Protein A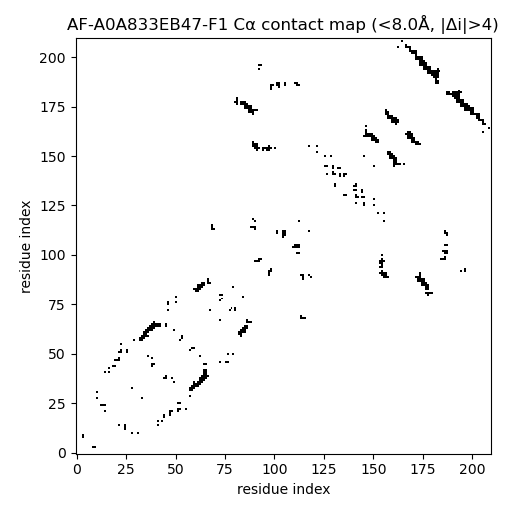F-A0A833EB47-F1 (afdb_monomer)

Organism: Caldiarchaeum subterraneum (NCBI:txid311458)

Nearest PDB structures (foldseek):
  8wch-assembly2_B  TM=8.244E-01  e=6.332E-05  Candidatus Pelagibacter ubique HTCC1062
  3eaf-assembly1_A  TM=7.063E-01  e=2.129E-04  Aeropyrum pernix
  4evr-assembly1_A  TM=7.220E-01  e=1.050E-03  Rhodopseudomonas palustris CGA009
  7rz4-assembly1_A  TM=6.713E-01  e=9.241E-04  Rattus norvegicus

Secondary structure (DSSP, 8-state):
--PPPTT---------TT----HHHHHHTGGG--SEEE-TT-GGGTTHHHHHHHHTT---SEEE-SS--HHHHHHHHGGGGGGTEEEEESB-TTSHHHHHHHHHHHHHHSS---HHHHHHHHHHHHHHHHHHHHT---HHHHHHHHHT-EE--TTBSS-EEB-TTS-BSS--PEEEEEEESPPSSTTSTT-SEEEEEEEEPPPPPPP---

Structure (mmCIF, N/CA/C/O backbone):
data_AF-A0A833EB47-F1
#
_entry.id   AF-A0A833EB47-F1
#
loop_
_atom_site.group_PDB
_atom_site.id
_atom_site.type_symbol
_atom_site.label_atom_id
_atom_site.label_alt_id
_atom_site.label_comp_id
_atom_site.label_asym_id
_atom_site.label_entity_id
_atom_site.label_seq_id
_atom_site.pdbx_PDB_ins_code
_atom_site.Cartn_x
_atom_site.Cartn_y
_atom_site.Cartn_z
_atom_site.occupancy
_atom_site.B_iso_or_equiv
_atom_site.auth_seq_id
_atom_site.auth_comp_id
_atom_site.auth_asym_id
_atom_site.auth_atom_id
_atom_site.pdbx_PDB_model_num
ATOM 1 N N . TYR A 1 1 ? -13.655 -13.312 -3.856 1.00 52.47 1 TYR A N 1
ATOM 2 C CA . TYR A 1 1 ? -14.361 -13.840 -2.671 1.00 52.47 1 TYR A CA 1
ATOM 3 C C . TYR A 1 1 ? -13.427 -13.768 -1.475 1.00 52.47 1 TYR A C 1
ATOM 5 O O . TYR A 1 1 ? -12.257 -14.082 -1.645 1.00 52.47 1 TYR A O 1
ATOM 13 N N . ILE A 1 2 ? -13.900 -13.328 -0.305 1.00 64.81 2 ILE A N 1
ATOM 14 C CA . ILE A 1 2 ? -13.125 -13.466 0.938 1.00 64.81 2 ILE A CA 1
ATOM 15 C C . ILE A 1 2 ? -13.306 -14.913 1.389 1.00 64.81 2 ILE A C 1
ATOM 17 O O . ILE A 1 2 ? -14.433 -15.327 1.653 1.00 64.81 2 ILE A O 1
ATOM 21 N N . ILE A 1 3 ? -12.222 -15.683 1.416 1.00 69.06 3 ILE A N 1
ATOM 22 C CA . ILE A 1 3 ? -12.228 -17.043 1.957 1.00 69.06 3 ILE A CA 1
ATOM 23 C C . ILE A 1 3 ? -12.015 -16.906 3.470 1.00 69.06 3 ILE A C 1
ATOM 25 O O . ILE A 1 3 ? -10.973 -16.379 3.867 1.00 69.06 3 ILE A O 1
ATOM 29 N N . PRO A 1 4 ? -12.980 -17.306 4.318 1.00 74.75 4 PRO A N 1
ATOM 30 C CA . PRO A 1 4 ? -12.817 -17.220 5.762 1.00 74.75 4 PRO A CA 1
ATOM 31 C C . PRO A 1 4 ? -11.639 -18.078 6.222 1.00 74.75 4 PRO A C 1
ATOM 33 O O . PRO A 1 4 ? -11.464 -19.209 5.766 1.00 74.75 4 PRO A O 1
ATOM 36 N N . ILE A 1 5 ? -10.839 -17.533 7.132 1.00 84.75 5 ILE A N 1
ATOM 37 C CA . ILE A 1 5 ? -9.773 -18.273 7.808 1.00 84.75 5 ILE A CA 1
ATOM 38 C C . ILE A 1 5 ? -10.408 -19.049 8.967 1.00 84.75 5 ILE A C 1
ATOM 40 O O . ILE A 1 5 ? -11.384 -18.592 9.566 1.00 84.75 5 ILE A O 1
ATOM 44 N N . GLU A 1 6 ? -9.871 -20.224 9.293 1.00 88.12 6 GLU A N 1
ATOM 45 C CA . GLU A 1 6 ? -10.328 -20.998 10.447 1.00 88.12 6 GLU A CA 1
ATOM 46 C C . GLU A 1 6 ? -10.310 -20.145 11.727 1.00 88.12 6 GLU A C 1
ATOM 48 O O . GLU A 1 6 ? -9.352 -19.424 12.003 1.00 88.12 6 GLU A O 1
ATOM 53 N N . GLY A 1 7 ? -11.401 -20.200 12.495 1.00 88.56 7 GLY A N 1
ATOM 54 C CA . GLY A 1 7 ? -11.563 -19.409 13.718 1.00 88.56 7 GLY A CA 1
ATOM 55 C C . GLY A 1 7 ? -11.947 -17.939 13.502 1.00 88.56 7 GLY A C 1
ATOM 56 O O . GLY A 1 7 ? -12.181 -17.245 14.488 1.00 88.56 7 GLY A O 1
ATOM 57 N N . VAL A 1 8 ? -12.069 -17.464 12.256 1.00 91.19 8 VAL A N 1
ATOM 58 C CA . VAL A 1 8 ? -12.493 -16.091 11.941 1.00 91.19 8 VAL A CA 1
ATOM 59 C C . VAL A 1 8 ? -13.932 -16.085 11.434 1.00 91.19 8 VAL A C 1
ATOM 61 O O . VAL A 1 8 ? -14.253 -16.674 10.402 1.00 91.19 8 VAL A O 1
ATOM 64 N N . GLN A 1 9 ? -14.810 -15.379 12.147 1.00 92.25 9 GLN A N 1
ATOM 65 C CA . GLN A 1 9 ? -16.164 -15.106 11.672 1.00 92.25 9 GLN A CA 1
ATOM 66 C C . GLN A 1 9 ? -16.149 -13.918 10.711 1.00 92.25 9 GLN A C 1
ATOM 68 O O . GLN A 1 9 ? -15.550 -12.883 10.994 1.00 92.25 9 GLN A O 1
ATOM 73 N N . VAL A 1 10 ? -16.818 -14.072 9.569 1.00 92.62 10 VAL A N 1
ATOM 74 C CA . VAL A 1 10 ? -16.888 -13.045 8.527 1.00 92.62 10 VAL A CA 1
ATOM 75 C C . VAL A 1 10 ? -18.350 -12.764 8.209 1.00 92.62 10 VAL A C 1
ATOM 77 O O . VAL A 1 10 ? -19.106 -13.680 7.890 1.00 92.62 10 VAL A O 1
ATOM 80 N N . GLN A 1 11 ? -18.727 -11.488 8.240 1.00 93.56 11 GLN A N 1
ATOM 81 C CA . GLN A 1 11 ? -19.990 -10.990 7.705 1.00 93.56 11 GLN A CA 1
ATOM 82 C C . GLN A 1 11 ? -19.690 -9.894 6.687 1.00 93.56 11 GLN A C 1
ATOM 84 O O . GLN A 1 11 ? -18.796 -9.073 6.890 1.00 93.56 11 GLN A O 1
ATOM 89 N N . ILE A 1 12 ? -20.428 -9.899 5.579 1.00 93.25 12 ILE A N 1
ATOM 90 C CA . ILE A 1 12 ? -20.253 -8.945 4.485 1.00 93.25 12 ILE A CA 1
ATOM 91 C C . ILE A 1 12 ? -21.553 -8.171 4.316 1.00 93.25 12 ILE A C 1
ATOM 93 O O . ILE A 1 12 ? -22.609 -8.761 4.102 1.00 93.25 12 ILE A O 1
ATOM 97 N N . GLU A 1 13 ? -21.451 -6.848 4.348 1.00 94.56 13 GLU A N 1
ATOM 98 C CA . GLU A 1 13 ? -22.531 -5.935 3.988 1.00 94.56 13 GLU A CA 1
ATOM 99 C C . GLU A 1 13 ? -22.112 -5.128 2.760 1.00 94.56 13 GLU A C 1
ATOM 101 O O . GLU A 1 13 ? -20.984 -4.639 2.677 1.00 94.56 13 GLU A O 1
ATOM 106 N N . VAL A 1 14 ? -23.023 -4.988 1.798 1.00 93.31 14 VAL A N 1
ATOM 107 C CA . VAL A 1 14 ? -22.757 -4.285 0.538 1.00 93.31 14 VAL A CA 1
ATOM 108 C C . VAL A 1 14 ? -23.593 -3.018 0.486 1.00 93.31 14 VAL A C 1
ATOM 110 O O . VAL A 1 14 ? -24.822 -3.076 0.458 1.00 93.31 14 VAL A O 1
ATOM 113 N N . ALA A 1 15 ? -22.915 -1.875 0.437 1.00 92.81 15 ALA A N 1
ATOM 114 C CA . ALA A 1 15 ? -23.533 -0.572 0.244 1.00 92.81 15 ALA A CA 1
ATOM 115 C C . ALA A 1 15 ? -23.427 -0.133 -1.233 1.00 92.81 15 ALA A C 1
ATOM 117 O O . ALA A 1 15 ? -22.383 -0.341 -1.856 1.00 92.81 15 ALA A O 1
ATOM 118 N N . PRO A 1 16 ? -24.469 0.490 -1.820 1.00 93.38 16 PRO A N 1
ATOM 119 C CA . PRO A 1 16 ? -24.372 1.130 -3.131 1.00 93.38 16 PRO A CA 1
ATOM 120 C C . PRO A 1 16 ? -23.294 2.218 -3.161 1.00 93.38 16 PRO A C 1
ATOM 122 O O . PRO A 1 16 ? -23.164 2.956 -2.193 1.00 93.38 16 PRO A O 1
ATOM 125 N N . LEU A 1 17 ? -22.629 2.422 -4.304 1.00 88.62 17 LEU A N 1
ATOM 126 C CA . LEU A 1 17 ? -21.521 3.389 -4.454 1.00 88.62 17 LEU A CA 1
ATOM 127 C C . LEU A 1 17 ? -21.833 4.827 -4.002 1.00 88.62 17 LEU A C 1
ATOM 129 O O . LEU A 1 17 ? -20.932 5.559 -3.608 1.00 88.62 17 LEU A O 1
ATOM 133 N N . ARG A 1 18 ? -23.101 5.250 -4.096 1.00 91.88 18 ARG A N 1
ATOM 134 C CA . ARG A 1 18 ? -23.566 6.591 -3.694 1.00 91.88 18 ARG A CA 1
ATOM 135 C C . ARG A 1 18 ? -23.946 6.683 -2.211 1.00 91.88 18 ARG A C 1
ATOM 137 O O . ARG A 1 18 ? -24.553 7.667 -1.804 1.00 91.88 18 ARG A O 1
ATOM 144 N N . THR A 1 19 ? -23.677 5.643 -1.427 1.00 94.31 19 THR A N 1
ATOM 145 C CA . THR A 1 19 ? -23.987 5.634 0.002 1.00 94.31 19 THR A CA 1
ATOM 146 C C . THR A 1 19 ? -23.071 6.605 0.725 1.00 94.31 19 THR A C 1
ATOM 148 O O . THR A 1 19 ? -21.850 6.496 0.643 1.00 94.31 19 THR A O 1
ATOM 151 N N . ASP A 1 20 ? -23.679 7.531 1.460 1.00 91.75 20 ASP A N 1
ATOM 152 C CA . ASP A 1 20 ? -22.974 8.502 2.297 1.00 91.75 20 ASP A CA 1
ATOM 153 C C . ASP A 1 20 ? -23.200 8.283 3.799 1.00 91.75 20 ASP A C 1
ATOM 155 O O . ASP A 1 20 ? -22.410 8.769 4.609 1.00 91.75 20 ASP A O 1
ATOM 159 N N . ASP A 1 21 ? -24.243 7.533 4.163 1.00 95.31 21 ASP A N 1
ATOM 160 C CA . ASP A 1 21 ? -24.527 7.077 5.522 1.00 95.31 21 ASP A CA 1
ATOM 161 C C . ASP A 1 21 ? -24.471 5.546 5.576 1.00 95.31 21 ASP A C 1
ATOM 163 O O . ASP A 1 21 ? -25.297 4.850 4.979 1.00 95.31 21 ASP A O 1
ATOM 167 N N . PHE A 1 22 ? -23.475 5.024 6.287 1.00 97.06 22 PHE A N 1
ATOM 168 C CA . PHE A 1 22 ? -23.223 3.596 6.448 1.00 97.06 22 PHE A CA 1
ATOM 169 C C . PHE A 1 22 ? -23.813 3.040 7.748 1.00 97.06 22 PHE A C 1
ATOM 171 O O . PHE A 1 22 ? -23.778 1.825 7.955 1.00 97.06 22 PHE A O 1
ATOM 178 N N . THR A 1 23 ? -24.419 3.885 8.590 1.00 97.19 23 THR A N 1
ATOM 179 C CA . THR A 1 23 ? -25.048 3.499 9.862 1.00 97.19 23 THR A CA 1
ATOM 180 C C . THR A 1 23 ? -25.983 2.286 9.730 1.00 97.19 23 THR A C 1
ATOM 182 O O . THR A 1 23 ? -25.875 1.375 10.554 1.00 97.19 23 THR A O 1
ATOM 185 N N . PRO A 1 24 ? -26.867 2.181 8.710 1.00 97.38 24 PRO A N 1
ATOM 186 C CA . PRO A 1 24 ? -27.755 1.022 8.577 1.00 97.38 24 PRO A CA 1
ATOM 187 C C . PRO A 1 24 ? -27.019 -0.297 8.315 1.00 97.38 24 PRO A C 1
ATOM 189 O O . PRO A 1 24 ? -27.489 -1.348 8.742 1.00 97.38 24 PRO A O 1
ATOM 192 N N . TYR A 1 25 ? -25.880 -0.251 7.623 1.00 96.94 25 TYR A N 1
ATOM 193 C CA . TYR A 1 25 ? -25.054 -1.427 7.339 1.00 96.94 25 TYR A CA 1
ATOM 194 C C . TYR A 1 25 ? -24.232 -1.807 8.567 1.00 96.94 25 TYR A C 1
ATOM 196 O O . TYR A 1 25 ? -24.214 -2.969 8.958 1.00 96.94 25 TYR A O 1
ATOM 204 N N . LEU A 1 26 ? -23.637 -0.815 9.235 1.00 97.31 26 LEU A N 1
ATOM 205 C CA . LEU A 1 26 ? -22.881 -1.015 10.468 1.00 97.31 26 LEU A CA 1
ATOM 206 C C . LEU A 1 26 ? -23.752 -1.623 11.572 1.00 97.31 26 LEU A C 1
ATOM 208 O O . LEU A 1 26 ? -23.331 -2.576 12.213 1.00 97.31 26 LEU A O 1
ATOM 212 N N . ARG A 1 27 ? -25.002 -1.176 11.743 1.00 97.38 27 ARG A N 1
ATOM 213 C CA . ARG A 1 27 ? -25.922 -1.767 12.736 1.00 97.38 27 ARG A CA 1
ATOM 214 C C . ARG A 1 27 ? -26.163 -3.264 12.538 1.00 97.38 27 ARG A C 1
ATOM 216 O O . ARG A 1 27 ? -26.339 -3.972 13.520 1.00 97.38 27 ARG A O 1
ATOM 223 N N . LYS A 1 28 ? -26.130 -3.766 11.301 1.00 97.31 28 LYS A N 1
ATOM 224 C CA . LYS A 1 28 ? -26.256 -5.210 11.031 1.00 97.31 28 LYS A CA 1
ATOM 225 C C . LYS A 1 28 ? -25.014 -6.006 11.427 1.00 97.31 28 LYS A C 1
ATOM 227 O O . LYS A 1 28 ? -25.107 -7.217 11.583 1.00 97.31 28 LYS A O 1
ATOM 232 N N . LEU A 1 29 ? -23.869 -5.339 11.567 1.00 96.44 29 LEU A N 1
ATOM 233 C CA . LEU A 1 29 ? -22.618 -5.927 12.042 1.00 96.44 29 LEU A CA 1
ATOM 234 C C . LEU A 1 29 ? -22.494 -5.860 13.570 1.00 96.44 29 LEU A C 1
ATOM 236 O O . LEU A 1 29 ? -21.539 -6.391 14.121 1.00 96.44 29 LEU A O 1
ATOM 240 N N . GLN A 1 30 ? -23.407 -5.186 14.273 1.00 93.81 30 GLN A N 1
ATOM 241 C CA . GLN A 1 30 ? -23.230 -4.888 15.694 1.00 93.81 30 GLN A CA 1
ATOM 242 C C . GLN A 1 30 ? -23.249 -6.153 16.563 1.00 93.81 30 GLN A C 1
ATOM 244 O O . GLN A 1 30 ? -22.422 -6.280 17.462 1.00 93.81 30 GLN A O 1
ATOM 249 N N . ASP A 1 31 ? -24.110 -7.118 16.232 1.00 94.06 31 ASP A N 1
ATOM 250 C CA . ASP A 1 31 ? -24.197 -8.405 16.936 1.00 94.06 31 ASP A CA 1
ATOM 251 C C . ASP A 1 31 ? -22.946 -9.275 16.738 1.00 94.06 31 ASP A C 1
ATOM 253 O O . ASP A 1 31 ? -22.619 -10.088 17.601 1.00 94.06 31 ASP A O 1
ATOM 257 N N . LEU A 1 32 ? -22.217 -9.083 15.630 1.00 95.31 32 LEU A N 1
ATOM 258 C CA . LEU A 1 32 ? -20.930 -9.740 15.392 1.00 95.31 32 LEU A CA 1
ATOM 259 C C . LEU A 1 32 ? -19.837 -9.205 16.331 1.00 95.31 32 LEU A C 1
ATOM 261 O O . LEU A 1 32 ? -18.858 -9.906 16.574 1.00 95.31 32 LEU A O 1
ATOM 265 N N . ASN A 1 33 ? -19.991 -7.977 16.849 1.00 94.00 33 ASN A N 1
ATOM 266 C CA . ASN A 1 33 ? -18.973 -7.258 17.618 1.00 94.00 33 ASN A CA 1
ATOM 267 C C . ASN A 1 33 ? -17.580 -7.332 16.947 1.00 94.00 33 ASN A C 1
ATOM 269 O O . ASN A 1 33 ? -16.641 -7.893 17.519 1.00 94.00 33 ASN A O 1
ATOM 273 N N . PRO A 1 34 ? -17.439 -6.838 15.701 1.00 95.31 34 PRO A N 1
ATOM 274 C CA . PRO A 1 34 ? -16.251 -7.094 14.906 1.00 95.31 34 PRO A CA 1
ATOM 275 C C . PRO A 1 34 ? -15.031 -6.394 15.501 1.00 95.31 34 PRO A C 1
ATOM 277 O O . PRO A 1 34 ? -15.068 -5.217 15.850 1.00 95.31 34 PRO A O 1
ATOM 280 N N . GLU A 1 35 ? -13.917 -7.117 15.546 1.00 94.31 35 GLU A N 1
ATOM 281 C CA . GLU A 1 35 ? -12.621 -6.569 15.955 1.00 94.31 35 GLU A CA 1
ATOM 282 C C . GLU A 1 35 ? -11.907 -5.862 14.796 1.00 94.31 35 GLU A C 1
ATOM 284 O O . GLU A 1 35 ? -11.009 -5.053 15.022 1.00 94.31 35 GLU A O 1
ATOM 289 N N . PHE A 1 36 ? -12.285 -6.165 13.553 1.00 93.94 36 PHE A N 1
ATOM 290 C CA . PHE A 1 36 ? -11.638 -5.640 12.359 1.00 93.94 36 PHE A CA 1
ATOM 291 C C . PHE A 1 36 ? -12.660 -5.296 11.276 1.00 93.94 36 PHE A C 1
ATOM 293 O O . PHE A 1 36 ? -13.586 -6.071 11.032 1.00 93.94 36 PHE A O 1
ATOM 300 N N . LEU A 1 37 ? -12.475 -4.159 10.602 1.00 94.56 37 LEU A N 1
ATOM 301 C CA . LEU A 1 37 ? -13.278 -3.780 9.435 1.00 94.56 37 LEU A CA 1
ATOM 302 C C . LEU A 1 37 ? -12.440 -3.779 8.157 1.00 94.56 37 LEU A C 1
ATOM 304 O O . LEU A 1 37 ? -11.398 -3.136 8.076 1.00 94.56 37 LEU A O 1
ATOM 308 N N . ILE A 1 38 ? -12.946 -4.455 7.126 1.00 93.12 38 ILE A N 1
ATOM 309 C CA . ILE A 1 38 ? -12.393 -4.420 5.769 1.00 93.12 38 ILE A CA 1
ATOM 310 C C . ILE A 1 38 ? -13.376 -3.642 4.898 1.00 93.12 38 ILE A C 1
ATOM 312 O O . ILE A 1 38 ? -14.429 -4.160 4.531 1.00 93.12 38 ILE A O 1
ATOM 316 N N . ASN A 1 39 ? -13.040 -2.397 4.565 1.00 91.81 39 ASN A N 1
ATOM 317 C CA . ASN A 1 39 ? -13.872 -1.518 3.738 1.00 91.81 39 ASN A CA 1
ATOM 318 C C . ASN A 1 39 ? -13.248 -1.195 2.369 1.00 91.81 39 ASN A C 1
ATOM 320 O O . ASN A 1 39 ? -13.685 -0.275 1.679 1.00 91.81 39 ASN A O 1
ATOM 324 N N . THR A 1 40 ? -12.282 -2.009 1.936 1.00 87.62 40 THR A N 1
ATOM 325 C CA . THR A 1 40 ? -11.588 -1.923 0.638 1.00 87.62 40 THR A CA 1
ATOM 326 C C . THR A 1 40 ? -12.522 -1.920 -0.577 1.00 87.62 40 THR A C 1
ATOM 328 O O . THR A 1 40 ? -12.183 -1.354 -1.612 1.00 87.62 40 THR A O 1
ATOM 331 N N . GLY A 1 41 ? -13.713 -2.517 -0.465 1.00 85.06 41 GLY A N 1
ATOM 332 C CA . GLY A 1 41 ? -14.698 -2.589 -1.548 1.00 85.06 41 GLY A CA 1
ATOM 333 C C . GLY A 1 41 ? -15.496 -1.304 -1.803 1.00 85.06 41 GLY A C 1
ATOM 334 O O . GLY A 1 41 ? -16.291 -1.277 -2.740 1.00 85.06 41 GLY A O 1
ATOM 335 N N . HIS A 1 42 ? -15.326 -0.248 -0.997 1.00 88.69 42 HIS A N 1
ATOM 336 C CA . HIS A 1 42 ? -16.100 0.990 -1.138 1.00 88.69 42 HIS A CA 1
ATOM 337 C C . HIS A 1 42 ? -15.228 2.249 -0.955 1.00 88.69 42 HIS A C 1
ATOM 339 O O . HIS A 1 42 ? -15.333 2.920 0.077 1.00 88.69 42 HIS A O 1
ATOM 345 N N . PRO A 1 43 ? -14.423 2.643 -1.964 1.00 86.69 43 PRO A N 1
ATOM 346 C CA . PRO A 1 43 ? -13.494 3.773 -1.855 1.00 86.69 43 PRO A CA 1
ATOM 347 C C . PRO A 1 43 ? -14.096 5.087 -1.323 1.00 86.69 43 PRO A C 1
ATOM 349 O O . PRO A 1 43 ? -13.496 5.688 -0.428 1.00 86.69 43 PRO A O 1
ATOM 352 N N . PRO A 1 44 ? -15.310 5.523 -1.736 1.00 88.75 44 PRO A N 1
ATOM 353 C CA . PRO A 1 44 ? -15.926 6.736 -1.177 1.00 88.75 44 PRO A CA 1
ATOM 354 C C . PRO A 1 44 ? -16.209 6.663 0.335 1.00 88.75 44 PRO A C 1
ATOM 356 O O . PRO A 1 44 ? -16.373 7.685 1.000 1.00 88.75 44 PRO A O 1
ATOM 359 N N . GLY A 1 45 ? -16.278 5.448 0.885 1.00 90.88 45 GLY A N 1
ATOM 360 C CA . GLY A 1 45 ? -16.573 5.172 2.287 1.00 90.88 45 GLY A CA 1
ATOM 361 C C . GLY A 1 45 ? -15.330 5.080 3.171 1.00 90.88 45 GLY A C 1
ATOM 362 O O . GLY A 1 45 ? -15.497 4.960 4.384 1.00 90.88 45 GLY A O 1
ATOM 363 N N . ASN A 1 46 ? -14.111 5.164 2.613 1.00 90.06 46 ASN A N 1
ATOM 364 C CA . ASN A 1 46 ? -12.861 4.902 3.343 1.00 90.06 46 ASN A CA 1
ATOM 365 C C . ASN A 1 46 ? -12.737 5.664 4.662 1.00 90.06 46 ASN A C 1
ATOM 367 O O . ASN A 1 46 ? -12.275 5.091 5.643 1.00 90.06 46 ASN A O 1
ATOM 371 N N . MET A 1 47 ? -13.193 6.920 4.696 1.00 91.62 47 MET A N 1
ATOM 372 C CA . MET A 1 47 ? -13.131 7.744 5.908 1.00 91.62 47 MET A CA 1
ATOM 373 C C . MET A 1 47 ? -14.421 7.707 6.730 1.00 91.62 47 MET A C 1
ATOM 375 O O . MET A 1 47 ? -14.386 7.880 7.945 1.00 91.62 47 MET A O 1
ATOM 379 N N . LYS A 1 48 ? -15.576 7.515 6.082 1.00 93.25 48 LYS A N 1
ATOM 380 C CA . LYS A 1 48 ? -16.890 7.606 6.738 1.00 93.25 48 LYS A CA 1
ATOM 381 C C . LYS A 1 48 ? -17.229 6.346 7.525 1.00 93.25 48 LYS A C 1
ATOM 383 O O . LYS A 1 48 ? -17.699 6.458 8.650 1.00 93.25 48 LYS A O 1
ATOM 388 N N . ILE A 1 49 ? -16.957 5.171 6.957 1.00 95.19 49 ILE A N 1
ATOM 389 C CA . ILE A 1 49 ? -17.242 3.873 7.582 1.00 95.19 49 ILE A CA 1
ATOM 390 C C . ILE A 1 49 ? -16.555 3.739 8.951 1.00 95.19 49 ILE A C 1
ATOM 392 O O . ILE A 1 49 ? -17.270 3.518 9.927 1.00 95.19 49 ILE A O 1
ATOM 396 N N . PRO A 1 50 ? -15.221 3.908 9.085 1.00 94.56 50 PRO A N 1
ATOM 397 C CA . PRO A 1 50 ? -14.569 3.777 10.390 1.00 94.56 50 PRO A CA 1
ATOM 398 C C . PRO A 1 50 ? -15.028 4.845 11.393 1.00 94.56 50 PRO A C 1
ATOM 400 O O . PRO A 1 50 ? -15.235 4.519 12.558 1.00 94.56 50 PRO A O 1
ATOM 403 N N . LYS A 1 51 ? -15.270 6.093 10.959 1.00 94.00 51 LYS A N 1
ATOM 404 C CA . LYS A 1 51 ? -15.812 7.144 11.840 1.00 94.00 51 LYS A CA 1
ATOM 405 C C . LYS A 1 51 ? -17.187 6.779 12.392 1.00 94.00 51 LYS A C 1
ATOM 407 O O . LYS A 1 51 ? -17.373 6.787 13.601 1.00 94.00 51 LYS A O 1
ATOM 412 N N . GLN A 1 52 ? -18.117 6.400 11.518 1.00 95.75 52 GLN A N 1
ATOM 413 C CA . GLN A 1 52 ? -19.472 6.019 11.920 1.00 95.75 52 GLN A CA 1
ATOM 414 C C . GLN A 1 52 ? -19.476 4.740 12.767 1.00 95.75 52 GLN A C 1
ATOM 416 O O . GLN A 1 52 ? 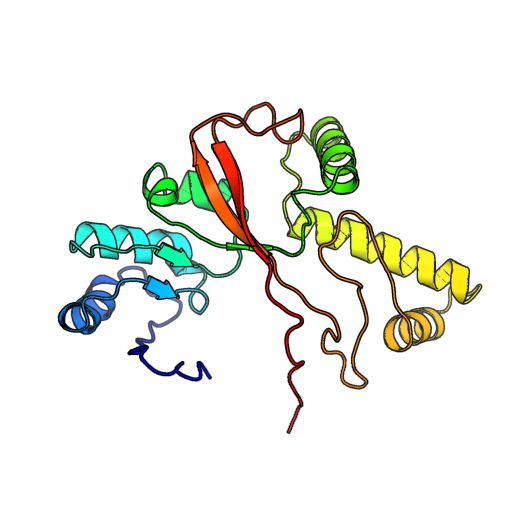-20.279 4.621 13.687 1.00 95.75 52 GLN A O 1
ATOM 421 N N . ALA A 1 53 ? -18.566 3.794 12.513 1.00 95.94 53 ALA A N 1
ATOM 422 C CA . ALA A 1 53 ? -18.413 2.612 13.358 1.00 95.94 53 ALA A CA 1
ATOM 423 C C . ALA A 1 53 ? -18.004 3.002 14.788 1.00 95.94 53 ALA A C 1
ATOM 425 O O . ALA A 1 53 ? -18.622 2.553 15.752 1.00 95.94 53 ALA A O 1
ATOM 426 N N . ILE A 1 54 ? -17.018 3.891 14.935 1.00 93.56 54 ILE A N 1
ATOM 427 C CA . ILE A 1 54 ? -16.582 4.392 16.246 1.00 93.56 54 ILE A CA 1
ATOM 428 C C . ILE A 1 54 ? -17.697 5.192 16.933 1.00 93.56 54 ILE A C 1
ATOM 430 O O . ILE A 1 54 ? -17.954 4.980 18.116 1.00 93.56 54 ILE A O 1
ATOM 434 N N . GLU A 1 55 ? -18.415 6.050 16.202 1.00 94.12 55 GLU A N 1
ATOM 435 C CA . GLU A 1 55 ? -19.581 6.791 16.715 1.00 94.12 55 GLU A CA 1
ATOM 436 C C . GLU A 1 55 ? -20.705 5.858 17.204 1.00 94.12 55 GLU A C 1
ATOM 438 O O . GLU A 1 55 ? -21.399 6.176 18.170 1.00 94.12 55 GLU A O 1
ATOM 443 N N . LEU A 1 56 ? -20.861 4.683 16.582 1.00 96.44 56 LEU A N 1
ATOM 444 C CA . LEU A 1 56 ? -21.789 3.628 17.007 1.00 96.44 56 LEU A CA 1
ATOM 445 C C . LEU A 1 56 ? -21.257 2.750 18.153 1.00 96.44 56 LEU A C 1
ATOM 447 O O . LEU A 1 56 ? -21.966 1.851 18.607 1.00 96.44 56 LEU A O 1
ATOM 451 N N . GLY A 1 57 ? -20.040 3.005 18.638 1.00 94.69 57 GLY A N 1
ATOM 452 C CA . GLY A 1 57 ? -19.449 2.328 19.793 1.00 94.69 57 GLY A CA 1
ATOM 453 C C . GLY A 1 57 ? -18.657 1.059 19.472 1.00 94.69 57 GLY A C 1
ATOM 454 O O . GLY A 1 57 ? -18.314 0.321 20.399 1.00 94.69 57 GLY A O 1
ATOM 455 N N . PHE A 1 58 ? -18.338 0.799 18.201 1.00 96.00 58 PHE A N 1
ATOM 456 C CA . PHE A 1 58 ? -17.511 -0.346 17.817 1.00 96.00 58 PHE A CA 1
ATOM 457 C C . PHE A 1 58 ? -16.116 -0.238 18.450 1.00 96.00 58 PHE A C 1
ATOM 459 O O . PHE A 1 58 ? -15.463 0.800 18.360 1.00 96.00 58 PHE A O 1
ATOM 466 N N . GLN A 1 59 ? -15.645 -1.325 19.063 1.00 93.44 59 GLN A N 1
ATOM 467 C CA . GLN A 1 59 ? -14.324 -1.411 19.699 1.00 93.44 59 GLN A CA 1
ATOM 468 C C . GLN A 1 59 ? -13.317 -2.073 18.751 1.00 93.44 59 GLN A C 1
ATOM 470 O O . GLN A 1 59 ? -12.807 -3.163 19.011 1.00 93.44 59 GLN A O 1
ATOM 475 N N . LEU A 1 60 ? -13.082 -1.430 17.606 1.00 94.31 60 LEU A N 1
ATOM 476 C CA . LEU A 1 60 ? -12.209 -1.967 16.564 1.00 94.31 60 LEU A CA 1
ATOM 477 C C . LEU A 1 60 ? -10.752 -2.016 17.042 1.00 94.31 60 LEU A C 1
ATOM 479 O O . LEU A 1 60 ? -10.237 -1.056 17.608 1.00 94.31 60 LEU A O 1
ATOM 483 N N . LYS A 1 61 ? -10.069 -3.120 16.746 1.00 92.62 61 LYS A N 1
ATOM 484 C CA . LYS A 1 61 ? -8.608 -3.250 16.853 1.00 92.62 61 LYS A CA 1
ATOM 485 C C . LYS A 1 61 ? -7.897 -2.769 15.588 1.00 92.62 61 LYS A C 1
ATOM 487 O O . LYS A 1 61 ? -6.701 -2.490 15.628 1.00 92.62 61 LYS A O 1
ATOM 492 N N . GLY A 1 62 ? -8.618 -2.680 14.471 1.00 93.75 62 GLY A N 1
ATOM 493 C CA . GLY A 1 62 ? -8.125 -2.049 13.258 1.00 93.75 62 GLY A CA 1
ATOM 494 C C . GLY A 1 62 ? -9.140 -2.008 12.124 1.00 93.75 62 GLY A C 1
ATOM 495 O O . GLY A 1 62 ? -10.213 -2.612 12.190 1.00 93.75 62 GLY A O 1
ATOM 496 N N . PHE A 1 63 ? -8.794 -1.271 11.076 1.00 94.62 63 PHE A N 1
ATOM 497 C CA . PHE A 1 63 ? -9.582 -1.194 9.854 1.00 94.62 63 PHE A CA 1
ATOM 498 C C . PHE A 1 63 ? -8.693 -0.913 8.643 1.00 94.62 63 PHE A C 1
ATOM 500 O O . PHE A 1 63 ? -7.658 -0.258 8.768 1.00 94.62 63 PHE A O 1
ATOM 507 N N . ILE A 1 64 ? -9.107 -1.393 7.471 1.00 93.06 64 ILE A N 1
ATOM 508 C CA . ILE A 1 64 ? -8.354 -1.249 6.220 1.00 93.06 64 ILE A CA 1
ATOM 509 C C . ILE A 1 64 ? -9.250 -0.814 5.060 1.00 93.06 64 ILE A C 1
ATOM 511 O O . ILE A 1 64 ? -10.254 -1.459 4.741 1.00 93.06 64 ILE A O 1
ATOM 515 N N . GLY A 1 65 ? -8.856 0.292 4.426 1.00 88.38 65 GLY A N 1
ATOM 516 C CA . GLY A 1 65 ? -9.557 0.910 3.303 1.00 88.38 65 GLY A CA 1
ATOM 517 C C . GLY A 1 65 ? -8.998 0.511 1.937 1.00 88.38 65 GLY A C 1
ATOM 518 O O . GLY A 1 65 ? -8.123 -0.337 1.808 1.00 88.38 65 GLY A O 1
ATOM 519 N N . SER A 1 66 ? -9.525 1.133 0.886 1.00 85.12 66 SER A N 1
ATOM 520 C CA . SER A 1 66 ? -9.224 0.830 -0.520 1.00 85.12 66 SER A CA 1
ATOM 521 C C . SER A 1 66 ? -7.906 1.436 -1.054 1.00 85.12 66 SER A C 1
ATOM 523 O O . SER A 1 66 ? -7.948 2.103 -2.087 1.00 85.12 66 SER A O 1
ATOM 525 N N . GLY A 1 67 ? -6.774 1.264 -0.360 1.00 83.06 67 GLY A N 1
ATOM 526 C CA . GLY A 1 67 ? -5.454 1.757 -0.796 1.00 83.06 67 GLY A CA 1
ATOM 527 C C . GLY A 1 67 ? -5.438 3.266 -1.056 1.00 83.06 67 GLY A C 1
ATOM 528 O O . GLY A 1 67 ? -5.624 3.711 -2.188 1.00 83.06 67 GLY A O 1
ATOM 529 N N . THR A 1 68 ? -5.310 4.074 -0.002 1.00 86.25 68 THR A N 1
ATOM 530 C CA . THR A 1 68 ? -5.446 5.541 -0.084 1.00 86.25 68 THR A CA 1
ATOM 531 C C . THR A 1 68 ? -4.154 6.213 0.364 1.00 86.25 68 THR A C 1
ATOM 533 O O . THR A 1 68 ? -3.572 5.774 1.350 1.00 86.25 68 THR A O 1
ATOM 536 N N . PRO A 1 69 ? -3.715 7.313 -0.281 1.00 89.50 69 PRO A N 1
ATOM 537 C CA . PRO A 1 69 ? -2.537 8.043 0.169 1.00 89.50 69 PRO A CA 1
ATOM 538 C C . PRO A 1 69 ? -2.584 8.339 1.681 1.00 89.50 69 PRO A C 1
ATOM 540 O O . PRO A 1 69 ? -3.606 8.850 2.160 1.00 89.50 69 PRO A O 1
ATOM 543 N N . PRO A 1 70 ? -1.505 8.062 2.439 1.00 91.38 70 PRO A N 1
ATOM 544 C CA . PRO A 1 70 ? -1.461 8.252 3.890 1.00 91.38 70 PRO A CA 1
ATOM 545 C C . PRO A 1 70 ? -1.933 9.629 4.358 1.00 91.38 70 PRO A C 1
ATOM 547 O O . PRO A 1 70 ? -2.723 9.735 5.292 1.00 91.38 70 PRO A O 1
ATOM 550 N N . GLU A 1 71 ? -1.522 10.690 3.665 1.00 91.19 71 GLU A N 1
ATOM 551 C CA . GLU A 1 71 ? -1.925 12.063 3.983 1.00 91.19 71 GLU A CA 1
ATOM 552 C C . GLU A 1 71 ? -3.437 12.274 3.857 1.00 91.19 71 GLU A C 1
ATOM 554 O O . GLU A 1 71 ? -4.043 12.960 4.680 1.00 91.19 71 GLU A O 1
ATOM 559 N N . ALA A 1 72 ? -4.076 11.645 2.867 1.00 91.19 72 ALA A N 1
ATOM 560 C CA . ALA A 1 72 ? -5.522 11.705 2.704 1.00 91.19 72 ALA A CA 1
ATOM 561 C C . ALA A 1 72 ? -6.251 10.911 3.801 1.00 91.19 72 ALA A C 1
ATOM 563 O O . ALA A 1 72 ? -7.293 11.366 4.277 1.00 91.19 72 ALA A O 1
ATOM 564 N N . ILE A 1 73 ? -5.695 9.774 4.242 1.00 92.44 73 ILE A N 1
ATOM 565 C CA . ILE A 1 73 ? -6.201 9.020 5.402 1.00 92.44 73 ILE A CA 1
ATOM 566 C C . ILE A 1 73 ? -6.124 9.878 6.663 1.00 92.44 73 ILE A C 1
ATOM 568 O O . ILE A 1 73 ? -7.131 10.058 7.345 1.00 92.44 73 ILE A O 1
ATOM 572 N N . LEU A 1 74 ? -4.960 10.454 6.950 1.00 93.19 74 LEU A N 1
ATOM 573 C CA . LEU A 1 74 ? -4.720 11.224 8.169 1.00 93.19 74 LEU A CA 1
ATOM 574 C C . LEU A 1 74 ? -5.523 12.522 8.200 1.00 93.19 74 LEU A C 1
ATOM 576 O O . LEU A 1 74 ? -6.172 12.816 9.200 1.00 93.19 74 LEU A O 1
ATOM 580 N N . LYS A 1 75 ? -5.595 13.250 7.082 1.00 92.50 75 LYS A N 1
ATOM 581 C CA . LYS A 1 75 ? -6.478 14.416 6.948 1.00 92.50 75 LYS A CA 1
ATOM 582 C C . LYS A 1 75 ? -7.953 14.031 7.079 1.00 92.50 75 LYS A C 1
ATOM 584 O O . LYS A 1 75 ? -8.746 14.769 7.661 1.00 92.50 75 LYS A O 1
ATOM 589 N N . GLY A 1 76 ? -8.332 12.892 6.501 1.00 92.12 76 GLY A N 1
ATOM 590 C CA . GLY A 1 76 ? -9.704 12.405 6.474 1.00 92.12 76 GLY A CA 1
ATOM 591 C C . GLY A 1 76 ? -10.194 11.916 7.831 1.00 92.12 76 GLY A C 1
ATOM 592 O O . GLY A 1 76 ? -11.343 12.183 8.180 1.00 92.12 76 GLY A O 1
ATOM 593 N N . LEU A 1 77 ? -9.352 11.227 8.598 1.00 93.38 77 LEU A N 1
ATOM 594 C CA . LEU A 1 77 ? -9.707 10.577 9.862 1.00 93.38 77 LEU A CA 1
ATOM 595 C C . LEU A 1 77 ? -9.274 11.357 11.106 1.00 93.38 77 LEU A C 1
ATOM 597 O O . LEU A 1 77 ? -9.916 11.208 12.145 1.00 93.38 77 LEU A O 1
ATOM 601 N N . GLY A 1 78 ? -8.240 12.192 11.018 1.00 92.69 78 GLY A N 1
ATOM 602 C CA . GLY A 1 78 ? -7.594 12.775 12.193 1.00 92.69 78 GLY A CA 1
ATOM 603 C C . GLY A 1 78 ? -7.089 11.680 13.136 1.00 92.69 78 GLY A C 1
ATOM 604 O O . GLY A 1 78 ? -6.653 10.619 12.687 1.00 92.69 78 GLY A O 1
ATOM 605 N N . ASP A 1 79 ? -7.236 11.893 14.444 1.00 91.69 79 ASP A N 1
ATOM 606 C CA . ASP A 1 79 ? -6.759 10.964 15.481 1.00 91.69 79 ASP A CA 1
ATOM 607 C C . ASP A 1 79 ? -7.362 9.555 15.397 1.00 91.69 79 ASP A C 1
ATOM 609 O O . ASP A 1 79 ? -6.761 8.595 15.883 1.00 91.69 79 ASP A O 1
ATOM 613 N N . VAL A 1 80 ? -8.519 9.395 14.742 1.00 92.06 80 VAL A N 1
ATOM 614 C CA . VAL A 1 80 ? -9.107 8.074 14.461 1.00 92.06 80 VAL A CA 1
ATOM 615 C C . VAL A 1 80 ? -8.146 7.197 13.653 1.00 92.06 80 VAL A C 1
ATOM 617 O O . VAL A 1 80 ? -8.122 5.984 13.852 1.00 92.06 80 VAL A O 1
ATOM 620 N N . ALA A 1 81 ? -7.305 7.781 12.791 1.00 94.19 81 ALA A N 1
ATOM 621 C CA . ALA A 1 81 ? -6.298 7.024 12.050 1.00 94.19 81 ALA A CA 1
ATOM 622 C C . ALA A 1 81 ? -5.338 6.274 12.991 1.00 94.19 81 ALA A C 1
ATOM 624 O O . ALA A 1 81 ? -4.993 5.117 12.747 1.00 94.19 81 ALA A O 1
ATOM 625 N N . PHE A 1 82 ? -4.956 6.895 14.109 1.00 94.00 82 PHE A N 1
ATOM 626 C CA . PHE A 1 82 ? -4.025 6.306 15.074 1.00 94.00 82 PHE A CA 1
ATOM 627 C C . PHE A 1 82 ? -4.651 5.188 15.923 1.00 94.00 82 PHE A C 1
ATOM 629 O O . PHE A 1 82 ? -3.925 4.476 16.618 1.00 94.00 82 PHE A O 1
ATOM 636 N N . GLN A 1 83 ? -5.972 4.988 15.839 1.00 90.25 83 GLN A N 1
ATOM 637 C CA . GLN A 1 83 ? -6.707 3.934 16.552 1.00 90.25 83 GLN A CA 1
ATOM 638 C C . GLN A 1 83 ? -6.717 2.587 15.811 1.00 90.25 83 GLN A C 1
ATOM 640 O O . GLN A 1 83 ? -7.436 1.674 16.202 1.00 90.25 83 GLN A O 1
ATOM 645 N N . GLY A 1 84 ? -5.911 2.444 14.757 1.00 90.12 84 GLY A N 1
ATOM 646 C CA . GLY A 1 84 ? -5.748 1.175 14.045 1.00 90.12 84 GLY A CA 1
ATOM 647 C C . GLY A 1 84 ? -6.078 1.237 12.560 1.00 90.12 84 GLY A C 1
ATOM 648 O O . GLY A 1 84 ? -6.390 0.197 11.982 1.00 90.12 84 GLY A O 1
ATOM 649 N N . ALA A 1 85 ? -5.997 2.414 11.925 1.00 94.88 85 ALA A N 1
ATOM 650 C CA . ALA A 1 85 ? -5.977 2.463 10.468 1.00 94.88 85 ALA A CA 1
ATOM 651 C C . ALA A 1 85 ? -4.779 1.663 9.950 1.00 94.88 85 ALA A C 1
ATOM 653 O O . ALA A 1 85 ? -3.648 1.810 10.432 1.00 94.88 85 ALA A O 1
ATOM 654 N N . MET A 1 86 ? -5.047 0.824 8.962 1.00 93.19 86 MET A N 1
ATOM 655 C CA . MET A 1 86 ? -4.056 0.036 8.256 1.00 93.19 86 MET A CA 1
ATOM 656 C C . MET A 1 86 ? -4.176 0.279 6.760 1.00 93.19 86 MET A C 1
ATOM 658 O O . MET A 1 86 ? -5.260 0.573 6.251 1.00 93.19 86 MET A O 1
ATOM 662 N N . ASP A 1 87 ? -3.063 0.100 6.063 1.00 91.50 87 ASP A N 1
ATOM 663 C CA . ASP A 1 87 ? -3.037 0.024 4.608 1.00 91.50 87 ASP A CA 1
ATOM 664 C C . ASP A 1 87 ? -2.022 -1.030 4.154 1.00 91.50 87 ASP A C 1
ATOM 666 O O . ASP A 1 87 ? -1.221 -1.529 4.953 1.00 91.50 87 ASP A O 1
ATOM 670 N N . TYR A 1 88 ? -2.061 -1.384 2.875 1.00 90.19 88 TYR A N 1
ATOM 671 C CA . TYR A 1 88 ? -1.057 -2.212 2.225 1.00 90.19 88 TYR A CA 1
ATOM 672 C C . TYR A 1 88 ? -0.256 -1.374 1.227 1.00 90.19 88 TYR A C 1
ATOM 674 O O . TYR A 1 88 ? -0.783 -0.533 0.506 1.00 90.19 88 TYR A O 1
ATOM 682 N N . ALA A 1 89 ? 1.045 -1.624 1.164 1.00 91.31 89 ALA A N 1
ATOM 683 C CA . ALA A 1 89 ? 1.968 -0.890 0.324 1.00 91.31 89 ALA A CA 1
ATOM 684 C C . ALA A 1 89 ? 2.926 -1.834 -0.398 1.00 91.31 89 ALA A C 1
ATOM 686 O O . ALA A 1 89 ? 3.260 -2.931 0.062 1.00 91.31 89 ALA A O 1
ATOM 687 N N . CYS A 1 90 ? 3.400 -1.355 -1.541 1.00 92.62 90 CYS A N 1
ATOM 688 C CA . CYS A 1 90 ? 4.502 -1.952 -2.278 1.00 92.62 90 CYS A CA 1
ATOM 689 C C . CYS A 1 90 ? 5.859 -1.318 -1.956 1.00 92.62 90 CYS A C 1
ATOM 691 O O . CYS A 1 90 ? 6.889 -1.809 -2.410 1.00 92.62 90 CYS A O 1
ATOM 693 N N . ALA A 1 91 ? 5.872 -0.233 -1.181 1.00 93.50 91 ALA A N 1
ATOM 694 C CA . ALA A 1 91 ? 7.092 0.411 -0.728 1.00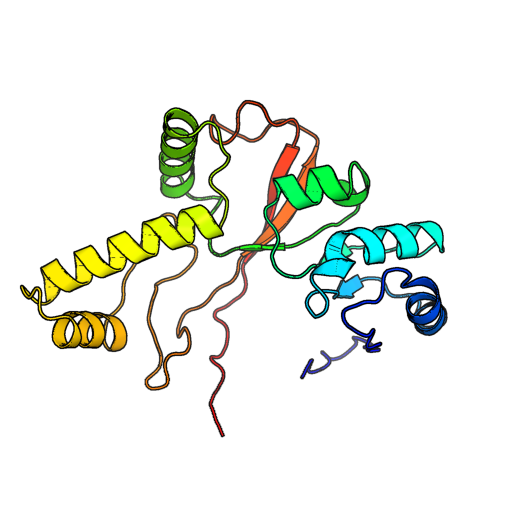 93.50 91 ALA A CA 1
ATOM 695 C C . ALA A 1 91 ? 7.766 -0.396 0.383 1.00 93.50 91 ALA A C 1
ATOM 697 O O . ALA A 1 91 ? 7.122 -0.802 1.353 1.00 93.50 91 ALA A O 1
ATOM 698 N N . ASP A 1 92 ? 9.081 -0.577 0.273 1.00 92.50 92 ASP A N 1
ATOM 699 C CA . ASP A 1 92 ? 9.893 -1.048 1.389 1.00 92.50 92 ASP A CA 1
ATOM 700 C C . ASP A 1 92 ? 10.335 0.145 2.244 1.00 92.50 92 ASP A C 1
ATOM 702 O O . ASP A 1 92 ? 11.472 0.618 2.149 1.00 92.50 92 ASP A O 1
ATOM 706 N N . TYR A 1 93 ? 9.424 0.615 3.103 1.00 90.06 93 TYR A N 1
ATOM 707 C CA . TYR A 1 93 ? 9.658 1.725 4.036 1.00 90.06 93 TYR A CA 1
ATOM 708 C C . TYR A 1 93 ? 10.850 1.496 4.985 1.00 90.06 93 TYR A C 1
ATOM 710 O O . TYR A 1 93 ? 11.372 2.444 5.577 1.00 90.06 93 TYR A O 1
ATOM 718 N N . SER A 1 94 ? 11.296 0.244 5.149 1.00 87.38 94 SER A N 1
ATOM 719 C CA . SER A 1 94 ? 12.439 -0.089 6.001 1.00 87.38 94 SER A CA 1
ATOM 720 C C . SER A 1 94 ? 13.786 0.113 5.295 1.00 87.38 94 SER A C 1
ATOM 722 O O . SER A 1 94 ? 14.785 0.414 5.962 1.00 87.38 94 SER A O 1
ATOM 724 N N . SER A 1 95 ? 13.809 0.012 3.962 1.00 91.69 95 SER A N 1
ATOM 725 C CA . SER A 1 95 ? 15.030 0.057 3.155 1.00 91.69 95 SER A CA 1
ATOM 726 C C . SER A 1 95 ? 15.679 1.448 3.128 1.00 91.69 95 SER A C 1
ATOM 728 O O . SER A 1 95 ? 15.008 2.481 3.107 1.00 91.69 95 SER A O 1
ATOM 730 N N . ASN A 1 96 ? 17.014 1.486 3.087 1.00 93.56 96 ASN A N 1
ATOM 731 C CA . ASN A 1 96 ? 17.748 2.743 2.899 1.00 93.56 96 ASN A CA 1
ATOM 732 C C . ASN A 1 96 ? 17.511 3.328 1.503 1.00 93.56 96 ASN A C 1
ATOM 734 O O . ASN A 1 96 ? 17.349 4.535 1.376 1.00 93.56 96 ASN A O 1
ATOM 738 N N . ALA A 1 97 ? 17.394 2.475 0.480 1.00 95.12 97 ALA A N 1
ATOM 739 C CA . ALA A 1 97 ? 17.111 2.910 -0.884 1.00 95.12 97 ALA A CA 1
ATOM 740 C C . ALA A 1 97 ? 15.775 3.660 -0.992 1.00 95.12 97 ALA A C 1
ATOM 742 O O . ALA A 1 97 ? 15.700 4.672 -1.684 1.00 95.12 97 ALA A O 1
ATOM 743 N N . TYR A 1 98 ? 14.728 3.199 -0.293 1.00 95.19 98 TYR A N 1
ATOM 744 C CA . TYR A 1 98 ? 13.473 3.943 -0.219 1.00 95.19 98 TYR A CA 1
ATOM 745 C C . TYR A 1 98 ? 13.661 5.288 0.485 1.00 95.19 98 TYR A C 1
ATOM 747 O O . TYR A 1 98 ? 13.212 6.299 -0.039 1.00 95.19 98 TYR A O 1
ATOM 755 N N . LYS A 1 99 ? 14.342 5.321 1.637 1.00 93.81 99 LYS A N 1
ATOM 756 C CA . LYS A 1 99 ? 14.535 6.563 2.406 1.00 93.81 99 LYS A CA 1
ATOM 757 C C . LYS A 1 99 ? 15.287 7.621 1.600 1.00 93.81 99 LYS A C 1
ATOM 759 O O . LYS A 1 99 ? 14.834 8.755 1.524 1.00 93.81 99 LYS A O 1
ATOM 764 N N . GLU A 1 100 ? 16.382 7.242 0.948 1.00 94.56 100 GLU A N 1
ATOM 765 C CA . GLU A 1 100 ? 17.166 8.140 0.090 1.00 94.56 100 GLU A CA 1
ATOM 766 C C . GLU A 1 100 ? 16.340 8.664 -1.094 1.00 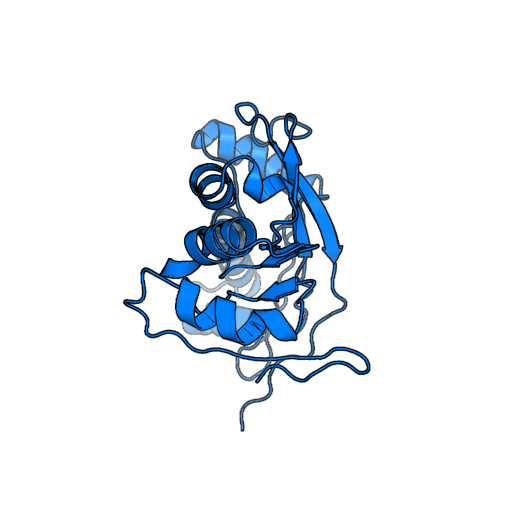94.56 100 GLU A C 1
ATOM 768 O O . GLU A 1 100 ? 16.376 9.857 -1.410 1.00 94.56 100 GLU A O 1
ATOM 773 N N . LEU A 1 101 ? 15.563 7.784 -1.733 1.00 96.12 101 LEU A N 1
ATOM 774 C CA . LEU A 1 101 ? 14.695 8.160 -2.844 1.00 96.12 101 LEU A CA 1
ATOM 775 C C . LEU A 1 101 ? 13.556 9.086 -2.391 1.00 96.12 101 LEU A C 1
ATOM 777 O O . LEU A 1 101 ? 13.295 10.086 -3.056 1.00 96.12 101 LEU A O 1
ATOM 781 N N . ALA A 1 102 ? 12.927 8.797 -1.251 1.00 95.19 102 ALA A N 1
ATOM 782 C CA . ALA A 1 102 ? 11.859 9.605 -0.670 1.00 95.19 102 ALA A CA 1
ATOM 783 C C . ALA A 1 102 ? 12.360 10.990 -0.238 1.00 95.19 102 ALA A C 1
ATOM 785 O O . ALA A 1 102 ? 11.698 11.986 -0.510 1.00 95.19 102 ALA A O 1
ATOM 786 N N . GLU A 1 103 ? 13.559 11.084 0.347 1.00 94.88 103 GLU A N 1
ATOM 787 C CA . GLU A 1 103 ? 14.189 12.371 0.667 1.00 94.88 103 GLU A CA 1
ATOM 788 C C . GLU A 1 103 ? 14.439 13.220 -0.583 1.00 94.88 103 GLU A C 1
ATOM 790 O O . GLU A 1 103 ? 14.249 14.438 -0.561 1.00 94.88 103 GLU A O 1
ATOM 795 N N . LYS A 1 104 ? 14.885 12.599 -1.681 1.00 95.12 104 LYS A N 1
ATOM 796 C CA . LYS A 1 104 ? 15.058 13.302 -2.957 1.00 95.12 104 LYS A CA 1
ATOM 797 C C . LYS A 1 104 ? 13.711 13.748 -3.525 1.00 95.12 104 LYS A C 1
ATOM 799 O O . LYS A 1 104 ? 13.575 14.903 -3.910 1.00 95.12 104 LYS A O 1
ATOM 804 N N . TYR A 1 105 ? 12.726 12.854 -3.531 1.00 95.94 105 TYR A N 1
ATOM 805 C CA . TYR A 1 105 ? 11.375 13.153 -3.994 1.00 95.94 105 TYR A CA 1
ATOM 806 C C . TYR A 1 105 ? 10.765 14.330 -3.223 1.00 95.94 105 TYR A C 1
ATOM 808 O O . TYR A 1 105 ? 10.243 15.255 -3.842 1.00 95.94 105 TYR A O 1
ATOM 816 N N . TYR A 1 106 ? 10.916 14.355 -1.896 1.00 94.38 106 TYR A N 1
ATOM 817 C CA . TYR A 1 106 ? 10.449 15.460 -1.062 1.00 94.38 106 TYR A CA 1
ATOM 818 C C . TYR A 1 106 ? 11.145 16.779 -1.410 1.00 94.38 106 TYR A C 1
ATOM 820 O O . TYR A 1 106 ? 10.491 17.804 -1.564 1.00 94.38 106 TYR A O 1
ATOM 828 N N . LYS A 1 107 ? 12.473 16.773 -1.582 1.00 94.25 107 LYS A N 1
ATOM 829 C CA . LYS A 1 107 ? 13.224 17.982 -1.973 1.00 94.25 107 LYS A CA 1
ATOM 830 C C . LYS A 1 107 ? 12.767 18.549 -3.319 1.00 94.25 107 LYS A C 1
ATOM 832 O O . LYS A 1 107 ? 12.780 19.766 -3.485 1.00 94.25 107 LYS A O 1
ATOM 837 N N . ASP A 1 108 ? 12.384 17.680 -4.250 1.00 95.38 108 ASP A N 1
ATOM 838 C CA . ASP A 1 108 ? 11.992 18.070 -5.605 1.00 95.38 108 ASP A CA 1
ATOM 839 C C . ASP A 1 108 ? 10.512 18.489 -5.700 1.00 95.38 108 ASP A C 1
ATOM 841 O O . ASP A 1 108 ? 10.171 19.335 -6.527 1.00 95.38 108 ASP A O 1
ATOM 845 N N . THR A 1 109 ? 9.630 17.908 -4.877 1.00 94.69 109 THR A N 1
ATOM 846 C CA . THR A 1 109 ? 8.165 18.064 -5.010 1.00 94.69 109 THR A CA 1
ATOM 847 C C . THR A 1 109 ? 7.488 18.750 -3.825 1.00 94.69 109 THR A C 1
ATOM 849 O O . THR A 1 109 ? 6.451 19.380 -4.006 1.00 94.69 109 THR A O 1
ATOM 852 N N . GLY A 1 110 ? 8.072 18.660 -2.630 1.00 92.38 110 GLY A N 1
ATOM 853 C CA . GLY A 1 110 ? 7.435 19.028 -1.364 1.00 92.38 110 GLY A CA 1
ATOM 854 C C . GLY A 1 110 ? 6.443 17.989 -0.830 1.00 92.38 110 GLY A C 1
ATOM 855 O O . GLY A 1 110 ? 5.876 18.211 0.234 1.00 92.38 110 GLY A O 1
ATOM 856 N N . ASP A 1 111 ? 6.249 16.868 -1.530 1.00 92.38 111 ASP A N 1
ATOM 857 C CA . ASP A 1 111 ? 5.271 15.841 -1.172 1.00 92.38 111 ASP A CA 1
ATOM 858 C C . ASP A 1 111 ? 5.949 14.588 -0.601 1.00 92.38 111 ASP A C 1
ATOM 860 O O . ASP A 1 111 ? 7.082 14.234 -0.950 1.00 92.38 111 ASP A O 1
ATOM 864 N N . PHE A 1 112 ? 5.233 13.853 0.251 1.00 92.38 112 PHE A N 1
ATOM 865 C CA . PHE A 1 112 ? 5.671 12.535 0.695 1.00 92.38 112 PHE A CA 1
ATOM 866 C C . PHE A 1 112 ? 5.648 11.516 -0.453 1.00 92.38 112 PHE A C 1
ATOM 868 O O . PHE A 1 112 ? 4.652 11.372 -1.164 1.00 92.38 112 PHE A O 1
ATOM 875 N N . MET A 1 113 ? 6.722 10.732 -0.596 1.00 94.44 113 MET A N 1
ATOM 876 C CA . MET A 1 113 ? 6.778 9.655 -1.588 1.00 94.44 113 MET A CA 1
ATOM 877 C C . MET A 1 113 ? 5.986 8.428 -1.131 1.00 94.44 113 MET A C 1
ATOM 879 O O . MET A 1 113 ? 6.533 7.452 -0.606 1.00 94.44 113 MET A O 1
ATOM 883 N N . GLU A 1 114 ? 4.678 8.476 -1.333 1.00 92.38 114 GLU A N 1
ATOM 884 C CA . GLU A 1 114 ? 3.792 7.356 -1.047 1.00 92.38 114 GLU A CA 1
ATOM 885 C C . GLU A 1 114 ? 3.900 6.225 -2.100 1.00 92.38 114 GLU A C 1
ATOM 887 O O . GLU A 1 114 ? 4.694 6.277 -3.047 1.00 92.38 114 GLU A O 1
ATOM 892 N N . ALA A 1 115 ? 3.168 5.130 -1.884 1.00 92.56 115 ALA A N 1
ATOM 893 C CA . ALA A 1 115 ? 3.311 3.901 -2.659 1.00 92.56 115 ALA A CA 1
ATOM 894 C C . ALA A 1 115 ? 2.983 4.067 -4.158 1.00 92.56 115 ALA A C 1
ATOM 896 O O . ALA A 1 115 ? 3.612 3.397 -4.985 1.00 92.56 115 ALA A O 1
ATOM 897 N N . HIS A 1 116 ? 2.051 4.945 -4.543 1.00 92.31 116 HIS A N 1
ATOM 898 C CA . HIS A 1 116 ? 1.736 5.218 -5.94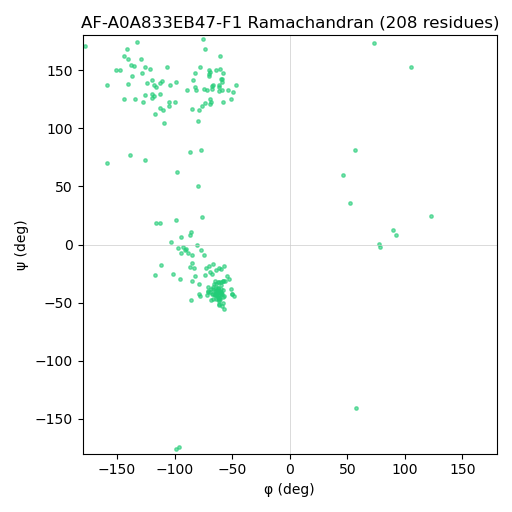8 1.00 92.31 116 HIS A CA 1
ATOM 899 C C . HIS A 1 116 ? 2.854 6.013 -6.638 1.00 92.31 116 HIS A C 1
ATOM 901 O O . HIS A 1 116 ? 3.267 5.623 -7.733 1.00 92.31 116 HIS A O 1
ATOM 907 N N . ALA A 1 117 ? 3.413 7.042 -5.994 1.00 95.12 117 ALA A N 1
ATOM 908 C CA . ALA A 1 117 ? 4.580 7.782 -6.479 1.00 95.12 117 ALA A CA 1
ATOM 909 C C . ALA A 1 117 ? 5.783 6.849 -6.689 1.00 95.12 117 ALA A C 1
ATOM 911 O O . ALA A 1 117 ? 6.416 6.857 -7.751 1.00 95.12 117 ALA A O 1
ATOM 912 N N . LEU A 1 118 ? 6.048 5.963 -5.721 1.00 96.62 118 LEU A N 1
ATOM 913 C CA . LEU A 1 118 ? 7.067 4.926 -5.869 1.00 96.62 118 LEU A CA 1
ATOM 914 C C . LEU A 1 118 ? 6.759 3.969 -7.020 1.00 96.62 118 LEU A C 1
ATOM 916 O O . LEU A 1 118 ? 7.656 3.652 -7.799 1.00 96.62 118 LEU A O 1
ATOM 920 N N . THR A 1 119 ? 5.515 3.510 -7.146 1.00 95.88 119 THR A N 1
ATOM 921 C CA . THR A 1 119 ? 5.119 2.609 -8.236 1.00 95.88 119 THR A CA 1
ATOM 922 C C . THR A 1 119 ? 5.346 3.258 -9.597 1.00 95.88 119 THR A C 1
ATOM 924 O O . THR A 1 119 ? 5.893 2.608 -10.488 1.00 95.88 119 THR A O 1
ATOM 927 N N . GLY A 1 120 ? 5.006 4.541 -9.754 1.00 96.62 120 GLY A N 1
ATOM 928 C CA . GLY A 1 120 ? 5.289 5.302 -10.971 1.00 96.62 120 GLY A CA 1
ATOM 929 C C . GLY A 1 120 ? 6.784 5.329 -11.298 1.00 96.62 120 GLY A C 1
ATOM 930 O O . GLY A 1 120 ? 7.179 4.962 -12.405 1.00 96.62 120 GLY A O 1
ATOM 931 N N . TYR A 1 121 ? 7.621 5.672 -10.313 1.00 97.81 121 TYR A N 1
ATOM 932 C CA . TYR A 1 121 ? 9.079 5.684 -10.467 1.00 97.81 121 TYR A CA 1
ATOM 933 C C . TYR A 1 121 ? 9.636 4.308 -10.865 1.00 97.81 121 TYR A C 1
ATOM 935 O O . TYR A 1 121 ? 10.330 4.174 -11.873 1.00 97.81 121 TYR A O 1
ATOM 943 N N . VAL A 1 122 ? 9.294 3.264 -10.106 1.00 98.12 122 VAL A N 1
ATOM 944 C CA . VAL A 1 122 ? 9.792 1.896 -10.320 1.00 98.12 122 VAL A CA 1
ATOM 945 C C . VAL A 1 122 ? 9.321 1.333 -11.662 1.00 98.12 122 VAL A C 1
ATOM 947 O O . VAL A 1 122 ? 10.081 0.626 -12.320 1.00 98.12 122 VAL A O 1
ATOM 950 N N . THR A 1 123 ? 8.117 1.687 -12.117 1.00 97.50 123 THR A N 1
ATOM 951 C CA . THR A 1 123 ? 7.607 1.267 -13.432 1.00 97.50 123 THR A CA 1
ATOM 952 C C . THR A 1 123 ? 8.439 1.857 -14.570 1.00 97.50 123 THR A C 1
ATOM 954 O O . THR A 1 123 ? 8.796 1.138 -15.501 1.00 97.50 123 THR A O 1
ATOM 957 N N . VAL A 1 124 ? 8.810 3.140 -14.491 1.00 98.25 124 VAL A N 1
ATOM 958 C CA . VAL A 1 124 ? 9.698 3.759 -15.492 1.00 98.25 124 VAL A CA 1
ATOM 959 C C . VAL A 1 124 ? 11.084 3.112 -15.466 1.00 98.25 124 VAL A C 1
ATOM 961 O O . VAL A 1 124 ? 11.632 2.810 -16.526 1.00 98.25 124 VAL A O 1
ATOM 964 N N . MET A 1 125 ? 11.624 2.827 -14.278 1.00 98.56 125 MET A N 1
ATOM 965 C CA . MET A 1 125 ? 12.909 2.129 -14.142 1.00 98.56 125 MET A CA 1
ATOM 966 C C . MET A 1 125 ? 12.870 0.711 -14.728 1.00 98.56 125 MET A C 1
ATOM 968 O O . MET A 1 125 ? 13.829 0.294 -15.368 1.00 98.56 125 MET A O 1
ATOM 972 N N . MET A 1 126 ? 11.757 -0.008 -14.571 1.00 98.56 126 MET A N 1
ATOM 973 C CA . MET A 1 126 ? 11.556 -1.323 -15.186 1.00 98.56 126 MET A CA 1
ATOM 974 C C . MET A 1 126 ? 11.529 -1.241 -16.719 1.00 98.56 126 MET A C 1
ATOM 976 O O . MET A 1 126 ? 12.102 -2.094 -17.390 1.00 98.56 126 MET A O 1
ATOM 980 N N . ILE A 1 127 ? 10.887 -0.212 -17.284 1.00 98.56 127 ILE A N 1
ATOM 981 C CA . ILE A 1 127 ? 10.882 0.018 -18.737 1.00 98.56 127 ILE A CA 1
ATOM 982 C C . ILE A 1 127 ? 12.300 0.320 -19.237 1.00 98.56 127 ILE A C 1
ATOM 984 O O . ILE A 1 127 ? 12.712 -0.233 -20.256 1.00 98.56 127 ILE A O 1
ATOM 988 N N . ALA A 1 128 ? 13.060 1.152 -18.518 1.00 98.56 128 ALA A N 1
ATOM 989 C CA . ALA A 1 128 ? 14.452 1.448 -18.854 1.00 98.56 128 ALA A CA 1
ATOM 990 C C . ALA A 1 128 ? 15.332 0.185 -18.817 1.00 98.56 128 ALA A C 1
ATOM 992 O O . ALA A 1 128 ? 16.035 -0.096 -19.784 1.00 98.56 128 ALA A O 1
ATOM 993 N N . ASP A 1 129 ? 15.217 -0.628 -17.764 1.00 98.69 129 ASP A N 1
ATOM 994 C CA . ASP A 1 129 ? 15.913 -1.917 -17.645 1.00 98.69 129 ASP A CA 1
ATOM 995 C C . ASP A 1 129 ? 15.542 -2.884 -18.787 1.00 98.69 129 ASP A C 1
ATOM 997 O O . ASP A 1 129 ? 16.407 -3.567 -19.334 1.00 98.69 129 ASP A O 1
ATOM 1001 N N . ALA A 1 130 ? 14.278 -2.910 -19.217 1.00 98.69 130 ALA A N 1
ATOM 1002 C CA . ALA A 1 130 ? 13.848 -3.724 -20.352 1.00 98.69 130 ALA A CA 1
ATOM 1003 C C . ALA A 1 130 ? 14.416 -3.231 -21.696 1.00 98.69 130 ALA A C 1
ATOM 1005 O O . ALA A 1 130 ? 14.802 -4.052 -22.534 1.00 98.69 130 ALA A O 1
ATOM 1006 N N . ILE A 1 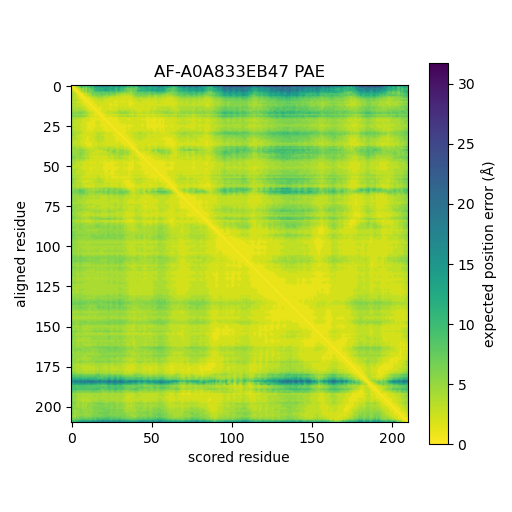131 ? 14.515 -1.913 -21.904 1.00 98.75 131 ILE A N 1
ATOM 1007 C CA . ILE A 1 131 ? 15.194 -1.322 -23.072 1.00 98.75 131 ILE A CA 1
ATOM 1008 C C . ILE A 1 131 ? 16.673 -1.721 -23.072 1.00 98.75 131 ILE A C 1
ATOM 1010 O O . ILE A 1 131 ? 17.190 -2.178 -24.092 1.00 98.75 131 ILE A O 1
ATOM 1014 N N . GLU A 1 132 ? 17.345 -1.616 -21.925 1.00 98.44 132 GLU A N 1
ATOM 1015 C CA . GLU A 1 132 ? 18.751 -2.001 -21.780 1.00 98.44 132 GLU A CA 1
ATOM 1016 C C . GLU A 1 132 ? 18.966 -3.500 -22.024 1.00 98.44 132 GLU A C 1
ATOM 1018 O O . GLU A 1 132 ? 19.899 -3.887 -22.726 1.00 98.44 132 GLU A O 1
ATOM 1023 N N . LYS A 1 133 ? 18.093 -4.371 -21.514 1.00 98.25 133 LYS A N 1
ATOM 1024 C CA . LYS A 1 133 ? 18.211 -5.824 -21.723 1.00 98.25 133 LYS A CA 1
ATOM 1025 C C . LYS A 1 133 ? 17.935 -6.244 -23.161 1.00 98.25 133 LYS A C 1
ATOM 1027 O O . LYS A 1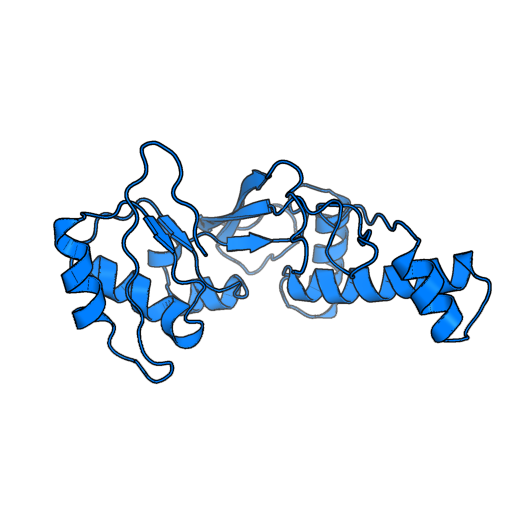 133 ? 18.623 -7.119 -23.683 1.00 98.25 133 LYS A O 1
ATOM 1032 N N . SER A 1 134 ? 16.931 -5.642 -23.790 1.00 98.38 134 SER A N 1
ATOM 1033 C CA . SER A 1 134 ? 16.519 -5.997 -25.152 1.00 98.38 134 SER A CA 1
ATOM 1034 C C . SER A 1 134 ? 17.323 -5.294 -26.242 1.00 98.38 134 SER A C 1
ATOM 1036 O O . SER A 1 134 ? 17.265 -5.716 -27.396 1.00 98.38 134 SER A O 1
ATOM 1038 N N . GLN A 1 135 ? 18.050 -4.225 -25.892 1.00 98.31 135 GLN A N 1
ATOM 1039 C CA . GLN A 1 135 ? 18.714 -3.329 -26.844 1.00 98.31 135 GLN A CA 1
ATOM 1040 C C . GLN A 1 135 ? 17.741 -2.821 -27.924 1.00 98.31 135 GLN A C 1
ATOM 1042 O O . GLN A 1 135 ? 18.102 -2.662 -29.091 1.00 98.31 135 GLN A O 1
ATOM 1047 N N . SER A 1 136 ? 16.483 -2.596 -27.536 1.00 98.25 136 SER A N 1
ATOM 1048 C CA . SER A 1 136 ? 15.392 -2.266 -28.445 1.00 98.25 136 SER A CA 1
ATOM 1049 C C . SER A 1 136 ? 14.518 -1.150 -27.886 1.00 98.25 136 SER A C 1
ATOM 1051 O O . SER A 1 136 ? 14.256 -1.074 -26.688 1.00 98.25 136 SER A O 1
ATOM 1053 N N . PHE A 1 137 ? 14.023 -0.310 -28.793 1.00 97.88 137 PHE A N 1
ATOM 1054 C CA . PHE A 1 137 ? 12.969 0.668 -28.519 1.00 97.88 137 PHE A CA 1
ATOM 1055 C C . PHE A 1 137 ? 11.603 0.222 -29.059 1.00 97.88 137 PHE A C 1
ATOM 1057 O O . PHE A 1 137 ? 10.632 0.971 -28.966 1.00 97.88 137 PHE A O 1
ATOM 1064 N N . ASP A 1 138 ? 11.516 -0.977 -29.644 1.00 98.56 138 ASP A N 1
ATOM 1065 C CA . ASP A 1 138 ? 10.252 -1.533 -30.117 1.00 98.56 138 ASP A CA 1
ATOM 1066 C C . ASP A 1 138 ? 9.340 -1.878 -28.918 1.00 98.56 138 ASP A C 1
ATOM 1068 O O . ASP A 1 138 ? 9.738 -2.673 -28.058 1.00 98.56 138 ASP A O 1
ATOM 1072 N N . PRO A 1 139 ? 8.113 -1.323 -28.836 1.00 98.31 139 PRO A N 1
ATOM 1073 C CA . PRO A 1 139 ? 7.231 -1.546 -27.692 1.00 98.31 139 PRO A CA 1
ATOM 1074 C C . PRO A 1 139 ? 6.833 -3.009 -27.476 1.00 98.31 139 PRO A C 1
ATOM 1076 O O . PRO A 1 139 ? 6.630 -3.414 -26.331 1.00 98.31 139 PRO A O 1
ATOM 1079 N N . ALA A 1 140 ? 6.712 -3.808 -28.541 1.00 98.56 140 ALA A N 1
ATOM 1080 C CA . ALA A 1 140 ? 6.372 -5.221 -28.415 1.00 98.56 140 ALA A CA 1
ATOM 1081 C C . ALA A 1 140 ? 7.547 -6.006 -27.822 1.00 98.56 140 ALA A C 1
ATOM 1083 O O . ALA A 1 140 ? 7.331 -6.823 -26.927 1.00 98.56 140 ALA A O 1
ATOM 1084 N N . VAL A 1 141 ? 8.778 -5.696 -28.243 1.00 98.69 141 VAL A N 1
ATOM 1085 C CA . VAL A 1 141 ? 10.001 -6.296 -27.683 1.00 98.69 141 VAL A CA 1
ATOM 1086 C C . VAL A 1 141 ? 10.198 -5.908 -26.213 1.00 98.69 141 VAL A C 1
ATOM 1088 O O . VAL A 1 141 ? 10.491 -6.771 -25.384 1.00 98.69 141 VAL A O 1
ATOM 1091 N N . ILE A 1 142 ? 9.990 -4.635 -25.858 1.00 98.62 142 ILE A N 1
ATOM 1092 C CA . ILE A 1 142 ? 10.072 -4.166 -24.463 1.00 98.62 142 ILE A CA 1
ATOM 1093 C C . ILE A 1 142 ? 9.022 -4.877 -23.605 1.00 98.62 142 ILE A C 1
ATOM 1095 O O . ILE A 1 142 ? 9.338 -5.403 -22.538 1.00 98.62 142 ILE A O 1
ATOM 1099 N N . ALA A 1 143 ? 7.772 -4.925 -24.074 1.00 98.00 143 ALA A N 1
ATOM 1100 C CA . ALA A 1 143 ? 6.695 -5.569 -23.339 1.00 98.00 143 ALA A CA 1
ATOM 1101 C C . ALA A 1 143 ? 6.937 -7.078 -23.169 1.00 98.00 143 ALA A C 1
ATOM 1103 O O . ALA A 1 143 ? 6.662 -7.612 -22.099 1.00 98.00 143 ALA A O 1
ATOM 1104 N N . ASP A 1 144 ? 7.467 -7.765 -24.185 1.00 98.19 144 ASP A N 1
ATOM 1105 C CA . ASP A 1 144 ? 7.855 -9.177 -24.081 1.00 98.19 144 ASP A CA 1
ATOM 1106 C C . ASP A 1 144 ? 8.987 -9.391 -23.063 1.00 98.19 144 ASP A C 1
ATOM 1108 O O . ASP A 1 144 ? 8.899 -10.266 -22.202 1.00 98.19 144 ASP A O 1
ATOM 1112 N N . THR A 1 145 ? 9.992 -8.511 -23.076 1.00 98.50 145 THR A N 1
ATOM 1113 C CA . THR A 1 145 ? 11.105 -8.533 -22.113 1.00 98.50 145 THR A CA 1
ATOM 1114 C C . THR A 1 145 ? 10.614 -8.367 -20.675 1.00 98.50 145 THR A C 1
ATOM 1116 O O . THR A 1 145 ? 11.103 -9.051 -19.779 1.00 98.50 145 THR A O 1
ATOM 1119 N N . ILE A 1 146 ? 9.630 -7.491 -20.441 1.00 98.31 146 ILE A N 1
ATOM 1120 C CA . ILE A 1 146 ? 9.012 -7.308 -19.119 1.00 98.31 146 ILE A CA 1
ATOM 1121 C C . ILE A 1 146 ? 8.190 -8.542 -18.725 1.00 98.31 146 ILE A C 1
ATOM 1123 O O . ILE A 1 146 ? 8.353 -9.043 -17.614 1.00 98.31 146 ILE A O 1
ATOM 1127 N N . ARG A 1 147 ? 7.333 -9.054 -19.623 1.00 97.50 147 ARG A N 1
ATOM 1128 C CA . ARG A 1 147 ? 6.466 -10.218 -19.349 1.00 97.50 147 ARG A CA 1
ATOM 1129 C C . ARG A 1 147 ? 7.264 -11.461 -18.965 1.00 97.50 147 ARG A C 1
ATOM 1131 O O . ARG A 1 147 ? 6.891 -12.153 -18.025 1.00 97.50 147 ARG A O 1
ATOM 1138 N N . ASN A 1 148 ? 8.365 -11.711 -19.670 1.00 97.12 148 ASN A N 1
ATOM 1139 C CA . ASN A 1 148 ? 9.217 -12.885 -19.465 1.00 97.12 148 ASN A CA 1
ATOM 1140 C C . ASN A 1 148 ? 10.377 -12.625 -18.488 1.00 97.12 148 ASN A C 1
ATOM 1142 O O . ASN A 1 148 ? 11.182 -13.517 -18.211 1.00 97.12 148 ASN A O 1
ATOM 1146 N N . GLY A 1 149 ? 10.491 -11.393 -17.996 1.00 97.12 149 GLY A N 1
ATOM 1147 C CA . GLY A 1 149 ? 11.606 -10.927 -17.196 1.00 97.12 149 GLY A CA 1
ATOM 1148 C C . GLY A 1 149 ? 11.347 -10.932 -15.695 1.00 97.12 149 GLY A C 1
ATOM 1149 O O . GLY A 1 149 ? 10.315 -11.359 -15.174 1.00 97.12 149 GLY A O 1
ATOM 1150 N N . ARG A 1 150 ? 12.348 -10.414 -14.987 1.00 97.88 150 ARG A N 1
ATOM 1151 C CA . ARG A 1 150 ? 12.293 -10.129 -13.557 1.00 97.88 150 ARG A CA 1
ATOM 1152 C C . ARG A 1 150 ? 13.087 -8.863 -13.279 1.00 97.88 150 ARG A C 1
ATOM 1154 O O . ARG A 1 150 ? 14.272 -8.790 -13.619 1.00 97.88 150 ARG A O 1
ATOM 1161 N N . PHE A 1 151 ? 12.443 -7.896 -12.644 1.00 98.44 151 PHE A N 1
ATOM 1162 C CA . PHE A 1 151 ? 13.037 -6.621 -12.267 1.00 98.44 151 PHE A CA 1
ATOM 1163 C C . PHE A 1 151 ? 13.029 -6.462 -10.745 1.00 98.44 151 PHE A C 1
ATOM 1165 O O . PHE A 1 151 ? 12.057 -6.806 -10.077 1.00 98.44 151 PHE A O 1
ATOM 1172 N N . VAL A 1 152 ? 14.127 -5.964 -10.177 1.00 97.88 152 VAL A N 1
ATOM 1173 C CA . VAL A 1 152 ? 14.267 -5.754 -8.731 1.00 97.88 152 VAL A CA 1
ATOM 1174 C C . VAL A 1 152 ? 14.695 -4.319 -8.501 1.00 97.88 152 VAL A C 1
ATOM 1176 O O . VAL A 1 152 ? 15.747 -3.905 -8.981 1.00 97.88 152 VAL A O 1
ATOM 1179 N N . HIS A 1 153 ? 13.909 -3.588 -7.718 1.00 97.88 153 HIS A N 1
ATOM 1180 C CA . HIS A 1 153 ? 14.281 -2.267 -7.240 1.00 97.88 153 HIS A CA 1
ATOM 1181 C C . HIS A 1 153 ? 14.365 -2.289 -5.708 1.00 97.88 153 HIS A C 1
ATOM 1183 O O . HIS A 1 153 ? 13.396 -2.695 -5.071 1.00 97.88 153 HIS A O 1
ATOM 1189 N N . PRO A 1 154 ? 15.472 -1.842 -5.087 1.00 96.38 154 PRO A N 1
ATOM 1190 C CA . PRO A 1 154 ? 15.693 -1.996 -3.645 1.00 96.38 154 PRO A CA 1
ATOM 1191 C C . PRO A 1 154 ? 14.730 -1.187 -2.761 1.00 96.38 154 PRO A C 1
ATOM 1193 O O . PRO A 1 154 ? 14.620 -1.474 -1.577 1.00 96.38 154 PRO A O 1
ATOM 1196 N N . ALA A 1 155 ? 14.034 -0.191 -3.317 1.00 96.31 155 ALA A N 1
ATOM 1197 C CA . ALA A 1 155 ? 12.968 0.539 -2.619 1.00 96.31 155 ALA A CA 1
ATOM 1198 C C . ALA A 1 155 ? 11.583 -0.141 -2.700 1.00 96.31 155 ALA A C 1
ATOM 1200 O O . ALA A 1 155 ? 10.644 0.312 -2.048 1.00 96.31 155 ALA A O 1
ATOM 1201 N N . TYR A 1 156 ? 11.429 -1.184 -3.523 1.00 97.06 156 TYR A N 1
ATOM 1202 C CA . TYR A 1 156 ? 10.165 -1.886 -3.754 1.00 97.06 156 TYR A CA 1
ATOM 1203 C C . TYR A 1 156 ? 10.176 -3.229 -3.014 1.00 97.06 156 TYR A C 1
ATOM 1205 O O . TYR A 1 156 ? 11.176 -3.944 -3.011 1.00 97.06 156 TYR A O 1
ATOM 1213 N N . ALA A 1 157 ? 9.070 -3.578 -2.364 1.00 95.38 157 ALA A N 1
ATOM 1214 C CA . ALA A 1 157 ? 9.037 -4.656 -1.378 1.00 95.38 157 ALA A CA 1
ATOM 1215 C C . ALA A 1 157 ? 9.197 -6.070 -1.967 1.00 95.38 157 ALA A C 1
ATOM 1217 O O . ALA A 1 157 ? 9.542 -6.996 -1.224 1.00 95.38 157 ALA A O 1
ATOM 1218 N N . TRP A 1 158 ? 8.970 -6.242 -3.270 1.00 96.00 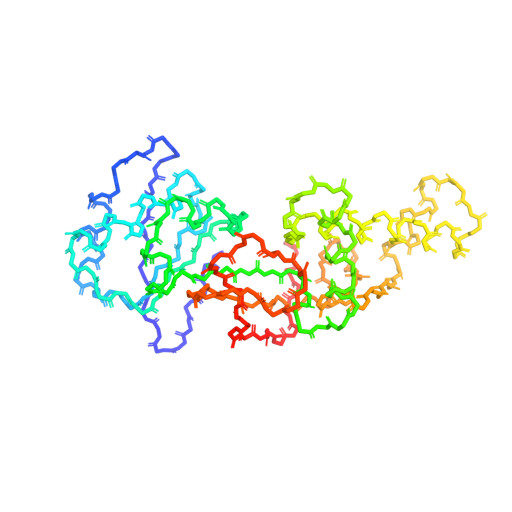158 TRP A N 1
ATOM 1219 C CA . TRP A 1 158 ? 9.172 -7.496 -3.993 1.00 96.00 158 TRP A CA 1
ATOM 1220 C C . TRP A 1 158 ? 9.702 -7.270 -5.419 1.00 96.00 158 TRP A C 1
ATOM 1222 O O . TRP A 1 158 ? 9.602 -6.174 -5.964 1.00 96.00 158 TRP A O 1
ATOM 1232 N N . PRO A 1 159 ? 10.262 -8.305 -6.055 1.00 96.81 159 PRO A N 1
ATOM 1233 C CA . PRO A 1 159 ? 10.576 -8.292 -7.480 1.00 96.81 159 PRO A CA 1
ATOM 1234 C C . PRO A 1 159 ? 9.325 -8.114 -8.347 1.00 96.81 159 PRO A C 1
ATOM 1236 O O . PRO A 1 159 ? 8.332 -8.811 -8.154 1.00 96.81 159 PRO A O 1
ATOM 1239 N N . LEU A 1 160 ? 9.397 -7.253 -9.358 1.00 97.56 160 LEU A N 1
ATOM 1240 C CA . LEU A 1 160 ? 8.391 -7.192 -10.412 1.00 97.56 160 LEU A CA 1
ATOM 1241 C C . LEU A 1 160 ? 8.658 -8.315 -11.418 1.00 97.56 160 LEU A C 1
ATOM 1243 O O . LEU A 1 160 ? 9.621 -8.277 -12.188 1.00 97.56 160 LEU A O 1
ATOM 1247 N N . SER A 1 161 ? 7.817 -9.341 -11.362 1.00 97.56 161 SER A N 1
ATOM 1248 C CA . SER A 1 161 ? 7.772 -10.463 -12.295 1.00 97.56 161 SER A CA 1
ATOM 1249 C C . SER A 1 161 ? 6.329 -10.937 -12.433 1.00 97.56 161 SER A C 1
ATOM 1251 O O . SER A 1 161 ? 5.525 -10.801 -11.502 1.00 97.56 161 SER A O 1
ATOM 1253 N N . TYR A 1 162 ? 5.999 -11.477 -13.604 1.00 97.38 162 TYR A N 1
ATOM 1254 C CA . TYR A 1 162 ? 4.621 -11.764 -13.983 1.00 97.38 162 TYR A CA 1
ATOM 1255 C C . TYR A 1 162 ? 4.420 -13.249 -14.289 1.00 97.38 162 TYR A C 1
ATOM 1257 O O . TYR A 1 162 ? 5.347 -13.965 -14.674 1.00 97.38 162 TYR A O 1
ATOM 1265 N N . THR A 1 163 ? 3.203 -13.734 -14.070 1.00 96.81 163 THR A N 1
ATOM 1266 C CA . THR A 1 163 ? 2.736 -15.008 -14.616 1.00 96.81 163 THR A CA 1
ATOM 1267 C C . THR A 1 163 ? 2.468 -14.863 -16.116 1.00 96.81 163 THR A C 1
ATOM 1269 O O . THR A 1 163 ? 2.384 -13.751 -16.639 1.00 96.81 163 THR A O 1
ATOM 1272 N N . GLU A 1 164 ? 2.277 -15.984 -16.814 1.00 94.50 164 GLU A N 1
ATOM 1273 C CA . GLU A 1 164 ? 1.930 -15.987 -18.244 1.00 94.50 164 GLU A CA 1
ATOM 1274 C C . GLU A 1 164 ? 0.649 -15.185 -18.548 1.00 94.50 164 GLU A C 1
ATOM 1276 O O . GLU A 1 164 ? 0.536 -14.558 -19.597 1.00 94.50 164 GLU A O 1
ATOM 1281 N N . TRP A 1 165 ? -0.293 -15.143 -17.602 1.00 95.06 165 TRP A N 1
ATOM 1282 C CA . TRP A 1 165 ? -1.554 -14.403 -17.714 1.00 95.06 165 TRP A CA 1
ATOM 1283 C C . TRP A 1 165 ? -1.506 -12.990 -17.101 1.00 95.06 165 TRP A C 1
ATOM 1285 O O . TRP A 1 165 ? -2.530 -12.311 -17.051 1.00 95.06 165 TRP A O 1
ATOM 1295 N N . GLY A 1 166 ? -0.332 -12.525 -16.658 1.00 94.75 166 GLY A N 1
ATOM 1296 C CA . GLY A 1 166 ? -0.102 -11.134 -16.250 1.00 94.75 166 GLY A CA 1
ATOM 1297 C C . GLY A 1 166 ? -0.298 -10.810 -14.765 1.00 94.75 166 GLY A C 1
ATOM 1298 O O . GLY A 1 166 ? -0.219 -9.639 -14.400 1.00 94.75 166 GLY A O 1
ATOM 1299 N N . GLU A 1 167 ? -0.504 -11.802 -13.898 1.00 96.00 167 GLU A N 1
ATOM 1300 C CA . GLU A 1 167 ? -0.543 -11.589 -12.442 1.00 96.00 167 GLU A CA 1
ATOM 1301 C C . GLU A 1 167 ? 0.864 -11.435 -11.855 1.00 96.00 167 GLU A C 1
ATOM 1303 O O . GLU A 1 167 ? 1.829 -11.991 -12.376 1.00 96.00 167 GLU A O 1
ATOM 1308 N N . LEU A 1 168 ? 1.001 -10.715 -10.737 1.00 95.50 168 LEU A N 1
ATOM 1309 C CA . LEU A 1 168 ? 2.289 -10.587 -10.045 1.00 95.50 168 LEU A CA 1
ATOM 1310 C C . LEU A 1 168 ? 2.693 -11.921 -9.404 1.00 95.50 168 LEU A C 1
ATOM 1312 O O . LEU A 1 168 ? 2.003 -12.432 -8.523 1.00 95.50 168 LEU A O 1
ATOM 1316 N N . LYS A 1 169 ? 3.848 -12.460 -9.802 1.00 95.75 169 LYS A N 1
ATOM 1317 C CA . LYS A 1 169 ? 4.309 -13.795 -9.388 1.00 95.75 169 LYS A CA 1
ATOM 1318 C C . LYS A 1 169 ? 4.910 -13.833 -7.982 1.00 95.75 169 LYS A C 1
ATOM 1320 O O . LYS A 1 169 ? 4.802 -14.841 -7.293 1.00 95.75 169 LYS A O 1
ATOM 1325 N N . GLU A 1 170 ? 5.583 -12.758 -7.580 1.00 95.88 170 GLU A N 1
ATOM 1326 C CA . GLU A 1 170 ? 6.382 -12.692 -6.346 1.00 95.88 170 GLU A CA 1
ATOM 1327 C C . GLU A 1 170 ? 5.834 -11.664 -5.339 1.00 95.88 170 GLU A C 1
ATOM 1329 O O . GLU A 1 170 ? 6.561 -11.234 -4.447 1.00 95.88 170 GLU A O 1
ATOM 1334 N N . ALA A 1 171 ? 4.569 -11.245 -5.471 1.00 95.31 171 ALA A N 1
ATOM 1335 C CA . ALA A 1 171 ? 3.995 -10.193 -4.635 1.00 95.31 171 ALA A CA 1
ATOM 1336 C C . ALA A 1 171 ? 4.068 -10.529 -3.137 1.00 95.31 171 ALA A C 1
ATOM 1338 O O . ALA A 1 171 ? 3.499 -11.521 -2.685 1.00 95.31 171 ALA A O 1
ATOM 1339 N N . THR A 1 172 ? 4.711 -9.654 -2.359 1.00 94.62 172 THR A N 1
ATOM 1340 C CA . THR A 1 172 ? 4.738 -9.706 -0.887 1.00 94.62 172 THR A CA 1
ATOM 1341 C C . THR A 1 172 ? 4.274 -8.367 -0.297 1.00 94.62 172 THR A C 1
ATOM 1343 O O . THR A 1 172 ? 5.115 -7.600 0.192 1.00 94.62 172 THR A O 1
ATOM 1346 N N . PRO A 1 173 ? 2.970 -8.028 -0.362 1.00 91.00 173 PRO A N 1
ATOM 1347 C CA . PRO A 1 173 ? 2.439 -6.803 0.229 1.00 91.00 173 PRO A CA 1
ATOM 1348 C C . PRO A 1 173 ? 2.924 -6.560 1.659 1.00 91.00 173 PRO A C 1
ATOM 1350 O O . PRO A 1 173 ? 2.973 -7.485 2.483 1.00 91.00 173 PRO A O 1
ATOM 1353 N N . VAL A 1 174 ? 3.271 -5.303 1.931 1.00 93.38 174 VAL A N 1
ATOM 1354 C CA . VAL A 1 174 ? 3.650 -4.812 3.255 1.00 93.38 174 VAL A CA 1
ATOM 1355 C C . VAL A 1 174 ? 2.443 -4.119 3.859 1.00 93.38 174 VAL A C 1
ATOM 1357 O O . VAL A 1 174 ? 1.924 -3.173 3.283 1.00 93.38 174 VAL A O 1
ATOM 1360 N N . TYR A 1 175 ? 2.003 -4.577 5.019 1.00 92.69 175 TYR A N 1
ATOM 1361 C CA . TYR A 1 175 ? 0.959 -3.937 5.800 1.00 92.69 175 TYR A CA 1
ATOM 1362 C C . TYR A 1 175 ? 1.576 -2.914 6.736 1.00 92.69 175 TYR A C 1
ATOM 1364 O O . TYR A 1 175 ? 2.556 -3.195 7.437 1.00 92.69 175 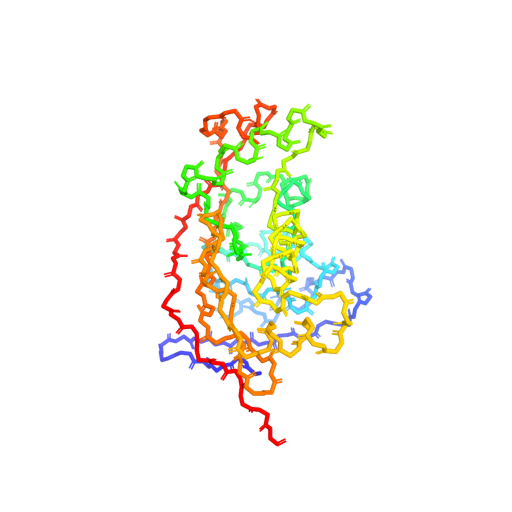TYR A O 1
ATOM 1372 N N . VAL A 1 176 ? 0.979 -1.733 6.752 1.00 94.19 176 VAL A N 1
ATOM 1373 C CA . VAL A 1 176 ? 1.446 -0.590 7.522 1.00 94.19 176 VAL A CA 1
ATOM 1374 C C . VAL A 1 176 ? 0.330 0.005 8.364 1.00 94.19 176 VAL A C 1
ATOM 1376 O O . VAL A 1 176 ? -0.850 -0.184 8.080 1.00 94.19 176 VAL A O 1
ATOM 1379 N N . THR A 1 177 ? 0.716 0.747 9.393 1.00 94.56 177 THR A N 1
ATOM 1380 C CA . THR A 1 177 ? -0.165 1.612 10.181 1.00 94.56 177 THR A CA 1
ATOM 1381 C C . THR A 1 177 ? 0.476 2.982 10.371 1.00 94.56 177 THR A C 1
ATOM 1383 O O . THR A 1 177 ? 1.632 3.200 9.998 1.00 94.56 177 THR A O 1
ATOM 1386 N N . TYR A 1 178 ? -0.271 3.905 10.968 1.00 94.50 178 TYR A N 1
ATOM 1387 C CA . TYR A 1 178 ? 0.166 5.270 11.232 1.00 94.50 178 TYR A CA 1
ATOM 1388 C C . TYR A 1 178 ? 0.301 5.499 12.733 1.00 94.50 178 TYR A C 1
ATOM 1390 O O . TYR A 1 178 ? -0.538 5.058 13.524 1.00 94.50 178 TYR A O 1
ATOM 1398 N N . LYS A 1 179 ? 1.357 6.207 13.135 1.00 94.69 179 LYS A N 1
ATOM 1399 C CA . LYS A 1 179 ? 1.621 6.584 14.529 1.00 94.69 179 LYS A CA 1
ATOM 1400 C C . LYS A 1 179 ? 1.879 8.086 14.643 1.00 94.69 179 LYS A C 1
ATOM 1402 O O . LYS A 1 179 ? 2.491 8.642 13.733 1.00 94.69 179 LYS A O 1
ATOM 1407 N N . PRO A 1 180 ? 1.495 8.722 15.763 1.00 94.94 180 PRO A N 1
ATOM 1408 C CA . PRO A 1 180 ? 1.825 10.119 16.017 1.00 94.94 180 PRO A CA 1
ATOM 1409 C C . PRO A 1 180 ? 3.325 10.287 16.282 1.00 94.94 180 PRO A C 1
ATOM 1411 O O . PRO A 1 180 ? 3.966 9.409 16.873 1.00 94.94 180 PRO A O 1
ATOM 1414 N N . GLY A 1 181 ? 3.865 11.437 15.903 1.00 91.94 181 GLY A N 1
ATOM 1415 C CA . GLY A 1 181 ? 5.270 11.823 15.990 1.00 91.94 181 GLY A CA 1
ATOM 1416 C C . GLY A 1 181 ? 5.974 11.796 14.628 1.00 91.94 181 GLY A C 1
ATOM 1417 O O . GLY A 1 181 ? 5.588 11.006 13.766 1.00 91.94 181 GLY A O 1
ATOM 1418 N N . PRO A 1 182 ? 7.027 12.613 14.456 1.00 89.88 182 PRO A N 1
ATOM 1419 C CA . PRO A 1 182 ? 7.662 12.832 13.163 1.00 89.88 182 PRO A CA 1
ATOM 1420 C C . PRO A 1 182 ? 8.236 11.537 12.570 1.00 89.88 182 PRO A C 1
ATOM 1422 O O . PRO A 1 182 ? 8.632 10.627 13.318 1.00 89.88 182 PRO A O 1
ATOM 1425 N N . PRO A 1 183 ? 8.306 11.434 11.234 1.00 86.88 183 PRO A N 1
ATOM 1426 C CA . PRO A 1 183 ? 8.900 10.288 10.574 1.00 86.88 183 PRO A CA 1
ATOM 1427 C C . PRO A 1 183 ? 10.421 10.259 10.772 1.00 86.88 183 PRO A C 1
ATOM 1429 O O . PRO A 1 183 ? 11.060 11.299 10.942 1.00 86.88 183 PRO A O 1
ATOM 1432 N N . PRO A 1 184 ? 11.030 9.062 10.782 1.00 79.12 184 PRO A N 1
ATOM 1433 C CA . PRO A 1 184 ? 12.475 8.937 10.899 1.00 79.12 184 PRO A CA 1
ATOM 1434 C C . PRO A 1 184 ? 13.165 9.380 9.603 1.00 79.12 184 PRO A C 1
ATOM 1436 O O . PRO A 1 184 ? 12.816 8.912 8.521 1.00 79.12 184 PRO A O 1
ATOM 1439 N N . GLY A 1 185 ? 14.206 10.207 9.721 1.00 73.94 185 GLY A N 1
ATOM 1440 C CA . GLY A 1 185 ? 14.927 10.731 8.554 1.00 73.94 185 GLY A CA 1
ATOM 1441 C C . GLY A 1 185 ? 14.130 11.802 7.803 1.00 73.94 185 GLY A C 1
ATOM 1442 O O . GLY A 1 185 ? 12.977 12.079 8.124 1.00 73.94 185 GLY A O 1
ATOM 1443 N N . GLY A 1 186 ? 14.737 12.439 6.802 1.00 75.00 186 GLY A N 1
ATOM 1444 C CA . GLY A 1 186 ? 14.142 13.584 6.097 1.00 75.00 186 GLY A CA 1
ATOM 1445 C C . GLY A 1 186 ? 13.041 13.217 5.095 1.00 75.00 186 GLY A C 1
ATOM 1446 O O . GLY A 1 186 ? 12.840 13.955 4.138 1.00 75.00 186 GLY A O 1
ATOM 1447 N N . ILE A 1 187 ? 12.385 12.063 5.255 1.00 84.75 187 ILE A N 1
ATOM 1448 C CA . ILE A 1 187 ? 11.471 11.475 4.259 1.00 84.75 187 ILE A CA 1
ATOM 1449 C C . ILE A 1 187 ? 10.126 12.203 4.151 1.00 84.75 187 ILE A C 1
ATOM 1451 O O . ILE A 1 187 ? 9.480 12.132 3.111 1.00 84.75 187 ILE A O 1
ATOM 1455 N N . ASN A 1 188 ? 9.697 12.864 5.228 1.00 88.69 188 ASN A N 1
ATOM 1456 C CA . ASN A 1 188 ? 8.534 13.750 5.266 1.00 88.69 188 ASN A CA 1
ATOM 1457 C C . ASN A 1 188 ? 8.676 14.707 6.470 1.00 88.69 188 ASN A C 1
ATOM 1459 O O . ASN A 1 188 ? 8.030 14.511 7.499 1.00 88.69 188 ASN A O 1
ATOM 1463 N N . PRO A 1 189 ? 9.618 15.664 6.411 1.00 87.69 189 PRO A N 1
ATOM 1464 C CA . PRO A 1 189 ? 10.054 16.444 7.570 1.00 87.69 189 PRO A CA 1
ATOM 1465 C C . PRO A 1 189 ? 8.959 17.333 8.173 1.00 87.69 189 PRO A C 1
ATOM 1467 O O . PRO A 1 189 ? 9.061 17.675 9.350 1.00 87.69 189 PRO A O 1
ATOM 1470 N N . ASP A 1 190 ? 7.925 17.673 7.401 1.00 89.44 190 ASP A N 1
ATOM 1471 C CA . ASP A 1 190 ? 6.828 18.535 7.851 1.00 89.44 190 ASP A CA 1
ATOM 1472 C C . ASP A 1 190 ? 5.664 17.743 8.483 1.00 89.44 190 ASP A C 1
ATOM 1474 O O . ASP A 1 190 ? 4.720 18.338 9.006 1.00 89.44 190 ASP A O 1
ATOM 1478 N N . ALA A 1 191 ? 5.728 16.406 8.487 1.00 91.75 191 ALA A N 1
ATOM 1479 C CA . ALA A 1 191 ? 4.723 15.559 9.119 1.00 91.75 191 ALA A CA 1
ATOM 1480 C C . ALA A 1 191 ? 4.949 15.372 10.626 1.00 91.75 191 ALA A C 1
ATOM 1482 O O . ALA A 1 191 ? 6.059 15.136 11.106 1.00 91.75 191 ALA A O 1
ATOM 1483 N N . ASP A 1 192 ? 3.847 15.359 11.372 1.00 93.38 192 ASP A N 1
ATOM 1484 C CA . ASP A 1 192 ? 3.769 14.992 12.788 1.00 93.38 192 ASP A CA 1
ATOM 1485 C C . ASP A 1 192 ? 3.300 13.541 12.992 1.00 93.38 192 ASP A C 1
ATOM 1487 O O . ASP A 1 192 ? 2.834 13.165 14.069 1.00 93.38 192 ASP A O 1
ATOM 1491 N N . TRP A 1 193 ? 3.446 12.711 11.962 1.00 94.25 193 TRP A N 1
ATOM 1492 C CA . TRP A 1 193 ? 3.073 11.304 11.943 1.00 94.25 193 TRP A CA 1
ATOM 1493 C C . TRP A 1 193 ? 4.117 10.480 11.190 1.00 94.25 193 TRP A C 1
ATOM 1495 O O . TRP A 1 193 ? 4.884 10.985 10.369 1.00 94.25 193 TRP A O 1
ATOM 1505 N N . ARG A 1 194 ? 4.124 9.172 11.443 1.00 92.69 194 ARG A N 1
ATOM 1506 C CA . ARG A 1 194 ? 5.017 8.225 10.773 1.00 92.69 194 ARG A CA 1
ATOM 1507 C C . ARG A 1 194 ? 4.305 6.943 10.387 1.00 92.69 194 ARG A C 1
ATOM 1509 O O . ARG A 1 194 ? 3.344 6.531 11.039 1.00 92.69 194 ARG A O 1
ATOM 1516 N N . ILE A 1 195 ? 4.839 6.294 9.360 1.00 92.81 195 ILE A N 1
ATOM 1517 C CA . ILE A 1 195 ? 4.454 4.944 8.955 1.00 92.81 195 ILE A CA 1
ATOM 1518 C C . ILE A 1 195 ? 5.200 3.928 9.819 1.00 92.81 195 ILE A C 1
ATOM 1520 O O . ILE A 1 195 ? 6.408 4.041 10.031 1.00 92.81 195 ILE A O 1
ATOM 1524 N N . GLU A 1 196 ? 4.480 2.918 10.290 1.00 92.50 196 GLU A N 1
ATOM 1525 C CA . GLU A 1 196 ? 5.033 1.745 10.960 1.00 92.50 196 GLU A CA 1
ATOM 1526 C C . GLU A 1 196 ? 4.671 0.491 10.164 1.00 92.50 196 GLU A C 1
ATOM 1528 O O . GLU A 1 196 ? 3.510 0.280 9.814 1.00 92.50 196 GLU A O 1
ATOM 1533 N N . VAL A 1 197 ? 5.667 -0.348 9.874 1.00 92.62 197 VAL A N 1
ATOM 1534 C CA . VAL A 1 197 ? 5.441 -1.646 9.232 1.00 92.62 197 VAL A CA 1
ATOM 1535 C C . VAL A 1 197 ? 4.896 -2.616 10.274 1.00 92.62 197 VAL A C 1
ATOM 1537 O O . VAL A 1 197 ? 5.573 -2.918 11.253 1.00 92.62 197 VAL A O 1
ATOM 1540 N N . LEU A 1 198 ? 3.687 -3.122 10.042 1.00 92.75 198 LEU A N 1
ATOM 1541 C CA . LEU A 1 198 ? 3.055 -4.125 10.895 1.00 92.75 198 LEU A CA 1
ATOM 1542 C C . LEU A 1 198 ? 3.478 -5.538 10.506 1.00 92.75 198 LEU A C 1
ATOM 1544 O O . LEU A 1 198 ? 3.800 -6.363 11.357 1.00 92.75 198 LEU A O 1
ATOM 1548 N N . PHE A 1 199 ? 3.428 -5.830 9.209 1.00 91.38 199 PHE A N 1
ATOM 1549 C CA . PHE A 1 199 ? 3.601 -7.183 8.709 1.00 91.38 199 PHE A CA 1
ATOM 1550 C C . PHE A 1 199 ? 4.013 -7.161 7.243 1.00 91.38 199 PHE A C 1
ATOM 1552 O O . PHE A 1 199 ? 3.443 -6.429 6.442 1.00 91.38 199 PHE A O 1
ATOM 1559 N N . LYS A 1 200 ? 4.971 -8.007 6.868 1.00 92.62 200 LYS A N 1
ATOM 1560 C CA . LYS A 1 200 ? 5.239 -8.326 5.467 1.00 92.62 200 LYS A CA 1
ATOM 1561 C C . LYS A 1 200 ? 4.682 -9.712 5.194 1.00 92.62 200 LYS A C 1
ATOM 1563 O O . LYS A 1 200 ? 5.060 -10.669 5.868 1.00 92.62 200 LYS A O 1
ATOM 1568 N N . SER A 1 201 ? 3.788 -9.806 4.219 1.00 92.38 201 SER A N 1
ATOM 1569 C CA . SER A 1 201 ? 3.215 -11.095 3.838 1.00 92.38 201 SER A CA 1
ATOM 1570 C C . SER A 1 201 ? 4.272 -12.047 3.268 1.00 92.38 201 SER A C 1
ATOM 1572 O O . SER A 1 201 ? 5.244 -11.593 2.651 1.00 92.38 201 SER A O 1
ATOM 1574 N N . PRO A 1 202 ? 4.101 -13.373 3.441 1.00 92.69 202 PRO A N 1
ATOM 1575 C CA . PRO A 1 202 ? 4.770 -14.321 2.559 1.00 92.69 202 PRO A CA 1
ATOM 1576 C C . PRO A 1 202 ? 4.313 -14.078 1.108 1.00 92.69 202 PRO A C 1
ATOM 1578 O O . PRO A 1 202 ? 3.266 -13.456 0.905 1.00 92.69 202 PRO A O 1
ATOM 1581 N N . PRO A 1 203 ? 5.055 -14.572 0.100 1.00 92.75 203 PRO A N 1
ATOM 1582 C CA . PRO A 1 203 ? 4.637 -14.455 -1.292 1.00 92.75 203 PRO A CA 1
ATOM 1583 C C . PRO A 1 203 ? 3.203 -14.943 -1.479 1.00 92.75 203 PRO A C 1
ATOM 1585 O O . PRO A 1 203 ? 2.860 -16.061 -1.084 1.00 92.75 203 PRO A O 1
ATOM 1588 N N . LEU A 1 204 ? 2.363 -14.082 -2.044 1.00 92.19 204 LEU A N 1
ATOM 1589 C CA . LEU A 1 204 ? 0.982 -14.422 -2.334 1.00 92.19 204 LEU A CA 1
ATOM 1590 C C . LEU A 1 204 ? 0.932 -15.439 -3.472 1.00 92.19 204 LEU A C 1
ATOM 1592 O O . LEU A 1 204 ? 1.751 -15.415 -4.388 1.00 92.19 204 LEU A O 1
ATOM 1596 N N . THR A 1 205 ? -0.057 -16.329 -3.422 1.00 92.69 205 THR A N 1
ATOM 1597 C CA . THR A 1 205 ? -0.365 -17.189 -4.568 1.00 92.69 205 THR A CA 1
ATOM 1598 C C . THR A 1 205 ? -1.056 -16.334 -5.632 1.00 92.69 205 THR A C 1
ATOM 1600 O O . THR A 1 205 ? -2.096 -15.748 -5.318 1.00 92.69 205 THR A O 1
ATOM 1603 N N . PRO A 1 206 ? -0.514 -16.238 -6.860 1.00 93.62 206 PRO A N 1
ATOM 1604 C CA . PRO A 1 206 ? -1.162 -15.493 -7.932 1.00 93.62 206 PRO A CA 1
ATOM 1605 C C . PRO A 1 206 ? -2.545 -16.069 -8.232 1.00 93.62 206 PRO A C 1
ATOM 1607 O O . PRO A 1 206 ? -2.729 -17.289 -8.219 1.00 93.62 206 PRO A O 1
ATOM 1610 N N . TYR A 1 207 ? -3.511 -15.199 -8.526 1.00 91.19 207 TYR A N 1
ATOM 1611 C CA . TYR A 1 207 ? -4.807 -15.640 -9.032 1.00 91.19 207 TYR A CA 1
ATOM 1612 C C . TYR A 1 207 ? -4.613 -16.419 -10.339 1.00 91.19 207 TYR A C 1
ATOM 1614 O O . TYR A 1 207 ? -3.783 -16.030 -11.154 1.00 91.19 207 TYR A O 1
ATOM 1622 N N . VAL A 1 208 ? -5.358 -17.506 -10.538 1.00 93.44 208 VAL A N 1
ATOM 1623 C CA . VAL A 1 208 ? -5.363 -18.280 -11.787 1.00 93.44 208 VAL A CA 1
ATOM 1624 C C . VAL A 1 208 ? -6.721 -18.055 -12.456 1.00 93.44 208 VAL A C 1
ATOM 1626 O O . VAL A 1 208 ? -7.731 -18.420 -11.849 1.00 93.44 208 VAL A O 1
ATOM 1629 N N . PRO A 1 209 ? -6.770 -17.433 -13.649 1.00 90.00 209 PRO A N 1
ATOM 1630 C CA . PRO A 1 209 ? -8.009 -17.252 -14.399 1.00 90.00 209 PRO A CA 1
ATOM 1631 C C . PRO A 1 209 ? -8.689 -18.587 -14.718 1.00 90.00 209 PRO A C 1
ATOM 1633 O O . PRO A 1 209 ? -8.006 -19.572 -15.003 1.00 90.00 209 PRO A O 1
ATOM 1636 N N . GLU A 1 210 ? -10.023 -18.594 -14.668 1.00 84.44 210 GLU A N 1
ATOM 1637 C CA . GLU A 1 210 ? -10.870 -19.705 -15.138 1.00 84.44 210 GLU A CA 1
ATOM 1638 C C . GLU A 1 210 ? -11.039 -19.698 -16.663 1.00 84.44 210 GLU A C 1
ATOM 1640 O O . GLU A 1 210 ? -11.122 -18.591 -17.250 1.00 84.44 210 GLU A O 1
#

pLDDT: mean 93.06, std 5.6, range [52.47, 98.75]

Sequence (210 aa):
YIIPIEGVQVQIEVAPLRTDDFTPYLRKLQDLNPEFLINTGHPPGNMKIPKQAIELGFQLKGFIGSGTPPEAILKGLGDVAFQGAMDYACADYSSNAYKELAEKYYKDTGDFMEAHALTGYVTVMMIADAIEKSQSFDPAVIADTIRNGRFVHPAYAWPLSYTEWGELKEATPVYVTYKPGPPPGGINPDADWRIEVLFKSPPLTPYVPE

Radius of gyration: 19.53 Å; Cα contacts (8 Å, |Δi|>4): 328; chains: 1; bounding box: 46×40×50 Å

InterPro domains:
  IPR028081 Leucine-binding protein domain [PF13458] (7-152)
  IPR028082 Periplasmic binding protein-like I [SSF53822] (10-181)
  IPR051010 Branched-chain amino acid transport protein [PTHR30483] (10-151)

Mean predicted aligned error: 4.13 Å

Foldseek 3Di:
DDDDDPPDDDDDDDDPQPDPDCLVVLVVCVVVLDQEEEALVHQVCQLVVLVSNVVVPRQHQAYEYNADFPVCNCVSHPCSLQSHYKYWAQFPPVFPLQQVVLLVVCVVPVDFCGRVNVVVVVVVVLLVVLCVVQVDPDPVSSVVCQACHWADDRRTNWIQYADPVGWGQFDWIWMKGKDAAAEPHSNNRPDRMYIDTDDTHGGDHTDDDD

Solvent-accessible surface area (backbone atoms only — not comparable to full-atom values): 12120 Å² total; per-residue (Å²): 132,91,77,76,53,90,96,52,89,82,87,88,79,87,76,64,89,85,57,86,75,53,63,78,57,50,60,74,44,51,88,70,63,54,48,63,47,82,42,46,92,38,62,88,34,47,49,53,48,61,52,52,38,47,75,73,64,53,74,50,68,27,36,33,42,48,68,70,61,65,67,59,48,40,72,60,42,44,76,59,28,59,58,28,36,35,45,67,33,54,47,22,84,85,32,67,57,26,46,58,50,19,31,50,43,21,76,76,69,76,45,65,60,44,49,65,59,48,49,54,53,53,51,53,52,47,52,52,52,23,26,67,73,64,76,42,88,50,66,68,59,30,51,49,44,50,50,78,35,78,42,78,51,76,31,39,52,41,51,56,28,42,39,99,90,65,38,53,52,44,41,28,54,28,32,32,33,49,40,84,42,60,35,83,66,68,32,40,74,89,40,63,40,26,83,41,83,75,46,70,48,70,67,45,82,56,82,78,87,132